Protein AF-A0A945ZIB2-F1 (afdb_monomer_lite)

Radius of gyration: 25.87 Å; chains: 1; bounding box: 66×61×55 Å

Secondary structure (DSSP, 8-state):
----------TT--SSS--TT-GGGGGG---GGGS-EEEESS-EEETTT--SB-B-TTSPBPB-HHHHHHHHHHHHSHHHHHHHHHHHHHHHT--GGGGGGHHHHHHHHHHHHHHTT-----HHHHHHHTTTGGG--TT-HHHHHHHHHHHHHHTT-SBPBPSSEEEHHHHHHHHHHH-GGG--S-EEEE-TTS-HHHHHHHHHHHTT-------TTTT-GGG---TTSHHHHHHHHHHHHHHHHHHHHHH--

Foldseek 3Di:
DDAAAADFPDPDDPDDGPPPDDPVCPVPDDDLQVDAAEDAFFQWADLVPLHQADADPVRHFAFPVVLLVLQLVQLLDPVSVVVLVVLLVVQVPQDPVRPVCNVVSLVVVQVSCVVSVNDDPDPQLVVLSSPPSVPADSPDSVSSSVVSCVSCVSSVNRGHGDDDTDTSNVSVVVVCVVVVVPDHPHYHHDHPVDDPVRSVVVVCVVVVVPDDPPDSQPPPPSNPDPCPDPSNVVSVVVVVVVVVVVCCVPPVD

Structure (mmCIF, N/CA/C/O backbone):
data_AF-A0A945ZIB2-F1
#
_entry.id   AF-A0A945ZIB2-F1
#
loop_
_atom_site.group_PDB
_atom_site.id
_atom_site.type_symbol
_atom_site.label_atom_id
_atom_site.label_alt_id
_atom_site.label_comp_id
_atom_site.label_asym_id
_atom_site.label_entity_id
_atom_site.label_seq_id
_atom_site.pdbx_PDB_ins_code
_atom_site.Cartn_x
_atom_site.Cartn_y
_atom_site.Cartn_z
_atom_site.occupancy
_atom_site.B_iso_or_equiv
_atom_site.auth_seq_id
_atom_site.auth_comp_id
_atom_site.auth_asym_id
_atom_site.auth_atom_id
_atom_site.pdbx_PDB_model_num
ATOM 1 N N . ASN A 1 1 ? -43.030 14.961 20.933 1.00 33.69 1 ASN A N 1
ATOM 2 C CA . ASN A 1 1 ? -42.645 15.406 19.578 1.00 33.69 1 ASN A CA 1
ATOM 3 C C . ASN A 1 1 ? -41.853 14.316 18.883 1.00 33.69 1 ASN A C 1
ATOM 5 O O . ASN A 1 1 ? -40.679 14.146 19.174 1.00 33.69 1 ASN A O 1
ATOM 9 N N . LYS A 1 2 ? -42.532 13.509 18.059 1.00 34.78 2 LYS A N 1
ATOM 10 C CA . LYS A 1 2 ? -41.932 12.446 17.240 1.00 34.78 2 LYS A CA 1
ATOM 11 C C . LYS A 1 2 ? -41.588 13.048 15.876 1.00 34.78 2 LYS A C 1
ATOM 13 O O . LYS A 1 2 ? -42.471 13.598 15.227 1.00 34.78 2 LYS A O 1
ATOM 18 N N . TYR A 1 3 ? -40.326 12.967 15.477 1.00 38.69 3 TYR A N 1
ATOM 19 C CA . TYR A 1 3 ? -39.857 13.464 14.186 1.00 38.69 3 TYR A CA 1
ATOM 20 C C . TYR A 1 3 ? -40.345 12.553 13.051 1.00 38.69 3 TYR A C 1
ATOM 22 O O . TYR A 1 3 ? -40.167 11.336 13.122 1.00 38.69 3 TYR A O 1
ATOM 30 N N . LYS A 1 4 ? -40.958 13.146 12.021 1.00 34.53 4 LYS A N 1
ATOM 31 C CA . LYS A 1 4 ? -41.377 12.480 10.784 1.00 34.53 4 LYS A CA 1
ATOM 32 C C . LYS A 1 4 ? -40.310 12.732 9.716 1.00 34.53 4 LYS A C 1
ATOM 34 O O . LYS A 1 4 ? -40.154 13.864 9.276 1.00 34.53 4 LYS A O 1
ATOM 39 N N . TYR A 1 5 ? -39.566 11.704 9.319 1.00 41.53 5 TYR A N 1
ATOM 40 C CA . TYR A 1 5 ? -38.613 11.777 8.207 1.00 41.53 5 TYR A CA 1
ATOM 41 C C . TYR A 1 5 ? -38.788 10.559 7.300 1.00 41.53 5 TYR A C 1
ATOM 43 O O . TYR A 1 5 ? -38.991 9.447 7.786 1.00 41.53 5 TYR A O 1
ATOM 51 N N . SER A 1 6 ? -38.689 10.779 5.987 1.00 35.88 6 SER A N 1
ATOM 52 C CA . SER A 1 6 ? -38.638 9.725 4.975 1.00 35.88 6 SER A CA 1
ATOM 53 C C . SER A 1 6 ? -37.185 9.439 4.592 1.00 35.88 6 SER A C 1
ATOM 55 O O . SER A 1 6 ? -36.565 10.198 3.843 1.00 35.88 6 SER A O 1
ATOM 57 N N . GLY A 1 7 ? -36.648 8.322 5.058 1.00 41.53 7 GLY A N 1
ATOM 58 C CA . GLY A 1 7 ? -35.503 7.687 4.426 1.00 41.53 7 GLY A CA 1
ATOM 59 C C . GLY A 1 7 ? -35.533 6.203 4.729 1.00 41.53 7 GLY A C 1
ATOM 60 O O . GLY A 1 7 ? -35.695 5.777 5.869 1.00 41.53 7 GLY A O 1
ATOM 61 N N . GLN A 1 8 ? -35.487 5.409 3.668 1.00 42.31 8 GLN A N 1
ATOM 62 C CA . GLN A 1 8 ? -35.410 3.963 3.764 1.00 42.31 8 GLN A CA 1
ATOM 63 C C . GLN A 1 8 ? -33.948 3.555 3.623 1.00 42.31 8 GLN A C 1
ATOM 65 O O . GLN A 1 8 ? -33.272 3.986 2.688 1.00 42.31 8 GLN A O 1
ATOM 70 N N . LEU A 1 9 ? -33.493 2.670 4.512 1.00 41.72 9 LEU A N 1
ATOM 71 C CA . LEU A 1 9 ? -32.312 1.844 4.280 1.00 41.72 9 LEU A CA 1
ATOM 72 C C . LEU A 1 9 ? -32.650 0.884 3.132 1.00 41.72 9 LEU A C 1
ATOM 74 O O . LEU A 1 9 ? -33.169 -0.207 3.352 1.00 41.72 9 LEU A O 1
ATOM 78 N N . ASN A 1 10 ? -32.448 1.323 1.893 1.00 39.16 10 ASN A N 1
ATOM 79 C CA . ASN A 1 10 ? -32.687 0.485 0.725 1.00 39.16 10 ASN A CA 1
ATOM 80 C C . ASN A 1 10 ? -31.443 -0.357 0.427 1.00 39.16 10 ASN A C 1
ATOM 82 O O . ASN A 1 10 ? -30.327 0.155 0.370 1.00 39.16 10 ASN A O 1
ATOM 86 N N . SER A 1 11 ? -31.644 -1.647 0.162 1.00 40.62 11 SER A N 1
ATOM 87 C CA . SER A 1 11 ? -30.589 -2.649 -0.056 1.00 40.62 11 SER A CA 1
ATOM 88 C C . SER A 1 11 ? -29.797 -2.494 -1.366 1.00 40.62 11 SER A C 1
ATOM 90 O O . SER A 1 11 ? -29.048 -3.394 -1.733 1.00 40.62 11 SER A O 1
ATOM 92 N N . SER A 1 12 ? -29.976 -1.399 -2.104 1.00 39.09 12 SER A N 1
ATOM 93 C CA . SER A 1 12 ? -29.351 -1.183 -3.417 1.00 39.09 12 SER A CA 1
ATOM 94 C C . SER A 1 12 ? -29.034 0.285 -3.725 1.00 39.09 12 SER A C 1
ATOM 96 O O . SER A 1 12 ? -28.842 0.644 -4.885 1.00 39.09 12 SER A O 1
ATOM 98 N N . GLY A 1 13 ? -28.989 1.157 -2.714 1.00 35.06 13 GLY A N 1
ATOM 99 C CA . GLY A 1 13 ? -28.568 2.546 -2.901 1.00 35.06 13 GLY A CA 1
ATOM 100 C C . GLY A 1 13 ? -27.046 2.646 -2.946 1.00 35.06 13 GLY A C 1
ATOM 101 O O . GLY A 1 13 ? -26.387 2.353 -1.953 1.00 35.06 13 GLY A O 1
ATOM 102 N N . GLY A 1 14 ? -26.481 3.061 -4.080 1.00 36.06 14 GLY A N 1
ATOM 103 C CA . GLY A 1 14 ? -25.055 3.361 -4.179 1.00 36.06 14 GLY A CA 1
ATOM 104 C C . GLY A 1 14 ? -24.645 4.408 -3.143 1.00 36.06 14 GLY A C 1
ATOM 105 O O . GLY A 1 14 ? -25.147 5.526 -3.192 1.00 36.06 14 GLY A O 1
ATOM 106 N N . GLY A 1 15 ? -23.766 4.003 -2.221 1.00 38.94 15 GLY A N 1
ATOM 107 C CA . GLY A 1 15 ? -22.792 4.786 -1.442 1.00 38.94 15 GLY A CA 1
ATOM 108 C C . GLY A 1 15 ? -23.245 5.951 -0.553 1.00 38.94 15 GLY A C 1
ATOM 109 O O . GLY A 1 15 ? -22.611 6.189 0.463 1.00 38.94 15 GLY A O 1
ATOM 110 N N . TYR A 1 16 ? -24.306 6.679 -0.893 1.00 42.12 16 TYR A N 1
ATOM 111 C CA . TYR A 1 16 ? -24.501 8.060 -0.438 1.00 42.12 16 TYR A CA 1
ATOM 112 C C . TYR A 1 16 ? -25.651 8.266 0.561 1.00 42.12 16 TYR A C 1
ATOM 114 O O . TYR A 1 16 ? -25.936 9.405 0.915 1.00 42.12 16 TYR A O 1
ATOM 122 N N . TRP A 1 17 ? -26.343 7.208 1.008 1.00 40.88 17 TRP A N 1
ATOM 123 C CA . TRP A 1 17 ? -27.604 7.361 1.764 1.00 40.88 17 TRP A CA 1
ATOM 124 C C . TRP A 1 17 ? -27.773 6.443 2.989 1.00 40.88 17 TRP A C 1
ATOM 126 O O . TRP A 1 17 ? -28.882 6.341 3.510 1.00 40.88 17 TRP A O 1
ATOM 136 N N . ASN A 1 18 ? -26.713 5.787 3.477 1.00 44.41 18 ASN A N 1
ATOM 137 C CA . ASN A 1 18 ? -26.810 4.870 4.628 1.00 44.41 18 ASN A CA 1
ATOM 138 C C . ASN A 1 18 ? -26.625 5.532 6.010 1.00 44.41 18 ASN A C 1
ATOM 140 O O . ASN A 1 18 ? -26.751 4.845 7.021 1.00 44.41 18 ASN A O 1
ATOM 144 N N . ASP A 1 19 ? -26.423 6.849 6.090 1.00 46.59 19 ASP A N 1
ATOM 145 C CA . ASP A 1 19 ? -26.124 7.548 7.356 1.00 46.59 19 ASP A CA 1
ATOM 146 C C . ASP A 1 19 ? -27.367 7.955 8.167 1.00 46.59 19 ASP A C 1
ATOM 148 O O . ASP A 1 19 ? -27.320 8.826 9.038 1.00 46.59 19 ASP A O 1
ATOM 152 N N . GLN A 1 20 ? -28.518 7.337 7.914 1.00 46.66 20 GLN A N 1
ATOM 153 C CA . GLN A 1 20 ? -29.763 7.696 8.586 1.00 46.66 20 GLN A CA 1
ATOM 154 C C . GLN A 1 20 ? -29.968 6.944 9.904 1.00 46.66 20 GLN A C 1
ATOM 156 O O . GLN A 1 20 ? -30.888 6.136 9.987 1.00 46.66 20 GLN A O 1
ATOM 161 N N . TRP A 1 21 ? -29.167 7.220 10.947 1.00 44.78 21 TRP A N 1
ATOM 162 C CA . TRP A 1 21 ? -29.664 7.126 12.340 1.00 44.78 21 TRP A CA 1
ATOM 163 C C . TRP A 1 21 ? -28.785 7.704 13.471 1.00 44.78 21 TRP A C 1
ATOM 165 O O . TRP A 1 21 ? -28.973 7.310 14.621 1.00 44.78 21 TRP A O 1
ATOM 175 N N . VAL A 1 22 ? -27.847 8.629 13.223 1.00 45.22 22 VAL A N 1
ATOM 176 C CA . VAL A 1 22 ? -26.988 9.157 14.321 1.00 45.22 22 VAL A CA 1
ATOM 177 C C . VAL A 1 22 ? -27.034 10.685 14.492 1.00 45.22 22 VAL A C 1
ATOM 179 O O . VAL A 1 22 ? -26.365 11.246 15.349 1.00 45.22 22 VAL A O 1
ATOM 182 N N . TRP A 1 23 ? -27.906 11.392 13.777 1.00 47.12 23 TRP A N 1
ATOM 183 C CA . TRP A 1 23 ? -27.770 12.851 13.643 1.00 47.12 23 TRP A CA 1
ATOM 184 C C . TRP A 1 23 ? -28.284 13.692 14.825 1.00 47.12 23 TRP A C 1
ATOM 186 O O . TRP A 1 23 ? -27.940 14.859 14.947 1.00 47.12 23 TRP A O 1
ATOM 196 N N . GLN A 1 24 ? -29.072 13.141 15.758 1.00 46.34 24 GLN A N 1
ATOM 197 C CA . GLN A 1 24 ? -29.561 13.935 16.906 1.00 46.34 24 GLN A CA 1
ATOM 198 C C . GLN A 1 24 ? -28.587 13.996 18.097 1.00 46.34 24 GLN A C 1
ATOM 200 O O . GLN A 1 24 ? -28.894 14.651 19.091 1.00 46.34 24 GLN A O 1
ATOM 205 N N . LYS A 1 25 ? -27.420 13.335 18.016 1.00 46.59 25 LYS A N 1
ATOM 206 C CA . LYS A 1 25 ? -26.373 13.350 19.059 1.00 46.59 25 LYS A CA 1
ATOM 207 C C . LYS A 1 25 ? -25.029 13.943 18.607 1.00 46.59 25 LYS A C 1
ATOM 209 O O . LYS A 1 25 ? -24.080 13.919 19.383 1.00 46.59 25 LYS A O 1
ATOM 214 N N . GLU A 1 26 ? -24.932 14.510 17.405 1.00 45.16 26 GLU A N 1
ATOM 215 C CA . GLU A 1 26 ? -23.654 14.961 16.820 1.00 45.16 26 GLU A CA 1
ATOM 216 C C . GLU A 1 26 ? -22.930 16.056 17.614 1.00 45.16 26 GLU A C 1
ATOM 218 O O . GLU A 1 26 ? -21.706 16.105 17.585 1.00 45.16 26 GLU A O 1
ATOM 223 N N . MET A 1 27 ? -23.632 16.847 18.432 1.00 45.22 27 MET A N 1
ATOM 224 C CA . MET A 1 27 ? -22.971 17.814 19.323 1.00 45.22 27 MET A CA 1
ATOM 225 C C . MET A 1 27 ? -22.207 17.171 20.500 1.00 45.22 27 MET A C 1
ATOM 227 O O . MET A 1 27 ? -21.513 17.876 21.225 1.00 45.22 27 MET A O 1
ATOM 231 N N . GLN A 1 28 ? -22.326 15.855 20.721 1.00 49.50 28 GLN A N 1
ATOM 232 C CA . GLN A 1 28 ? -21.624 15.129 21.795 1.00 49.50 28 GLN A CA 1
ATOM 233 C C . GLN A 1 28 ? -20.624 14.078 21.285 1.00 49.50 28 GLN A C 1
ATOM 235 O O . GLN A 1 28 ? -19.945 13.451 22.096 1.00 49.50 28 GLN A O 1
ATOM 240 N N . GLY A 1 29 ? -20.518 13.878 19.966 1.00 49.53 29 GLY A N 1
ATOM 241 C CA . GLY A 1 29 ? -19.781 12.752 19.389 1.00 49.53 29 GLY A CA 1
ATOM 242 C C . GLY A 1 29 ? -20.468 11.396 19.624 1.00 49.53 29 GLY A C 1
ATOM 243 O O . GLY A 1 29 ? -21.394 11.254 20.427 1.00 49.53 29 GLY A O 1
ATOM 244 N N . MET A 1 30 ? -20.036 10.369 18.888 1.00 48.56 30 MET A N 1
ATOM 245 C CA . MET A 1 30 ? -20.390 8.986 19.211 1.00 48.56 30 MET A CA 1
ATOM 246 C C . MET A 1 30 ? -19.499 8.540 20.372 1.00 48.56 30 MET A C 1
ATOM 248 O O . MET A 1 30 ? -18.281 8.682 20.292 1.00 48.56 30 MET A O 1
ATOM 252 N N . ASP A 1 31 ? -20.094 8.007 21.442 1.00 55.34 31 ASP A N 1
ATOM 253 C CA . ASP A 1 31 ? -19.323 7.368 22.511 1.00 55.34 31 ASP A CA 1
ATOM 254 C C . ASP A 1 31 ? -18.405 6.313 21.872 1.00 55.34 31 ASP A C 1
ATOM 256 O O . ASP A 1 31 ? -18.888 5.451 21.134 1.00 55.34 31 ASP A O 1
ATOM 260 N N . LEU A 1 32 ? -17.095 6.371 22.131 1.00 51.12 32 LEU A N 1
ATOM 261 C CA . LEU A 1 32 ? -16.135 5.370 21.642 1.00 51.12 32 LEU A CA 1
ATOM 262 C C . LEU A 1 32 ? -16.559 3.948 22.046 1.00 51.12 32 LEU A C 1
ATOM 264 O O . LEU A 1 32 ? -16.259 2.977 21.353 1.00 51.12 32 LEU A O 1
ATOM 268 N N . ASN A 1 33 ? -17.335 3.829 23.123 1.00 58.25 33 ASN A N 1
ATOM 269 C CA . ASN A 1 33 ? -17.897 2.577 23.611 1.00 58.25 33 ASN A CA 1
ATOM 270 C C . ASN A 1 33 ? -19.140 2.096 22.852 1.00 58.25 33 ASN A C 1
ATOM 272 O O . ASN A 1 33 ? -19.576 0.960 23.054 1.00 58.25 33 ASN A O 1
ATOM 276 N N . ALA A 1 34 ? -19.718 2.930 21.987 1.00 64.50 34 ALA A N 1
ATOM 277 C CA . ALA A 1 34 ? -20.793 2.540 21.081 1.00 64.50 34 ALA A CA 1
ATOM 278 C C . ALA A 1 34 ? -20.266 1.809 19.832 1.00 64.50 34 ALA A C 1
ATOM 280 O O . ALA A 1 34 ? -21.040 1.134 19.151 1.00 64.50 34 ALA A O 1
ATOM 281 N N . GLY A 1 35 ? -18.963 1.917 19.547 1.00 73.94 35 GLY A N 1
ATOM 282 C CA . GLY A 1 35 ? -18.297 1.275 18.418 1.00 73.94 35 GLY A CA 1
ATOM 283 C C . GLY A 1 35 ? -17.622 -0.055 18.762 1.00 73.94 35 GLY A C 1
ATOM 284 O O . GLY A 1 35 ? -17.395 -0.404 19.921 1.00 73.94 35 GLY A O 1
ATOM 285 N N . ILE A 1 36 ? -17.282 -0.810 17.720 1.00 82.88 36 ILE A N 1
ATOM 286 C CA . ILE A 1 36 ? -16.314 -1.909 17.790 1.00 82.88 36 ILE A CA 1
ATOM 287 C C . ILE A 1 36 ? -15.129 -1.477 16.941 1.00 82.88 36 ILE A C 1
ATOM 289 O O . ILE A 1 36 ? -15.302 -1.167 15.763 1.00 82.88 36 ILE A O 1
ATOM 293 N N . VAL A 1 37 ? -13.943 -1.447 17.539 1.00 87.81 37 VAL A N 1
ATOM 294 C CA . VAL A 1 37 ? -12.723 -1.014 16.856 1.00 87.81 37 VAL A CA 1
ATOM 295 C C . VAL A 1 37 ? -11.988 -2.238 16.325 1.00 87.81 37 VAL A C 1
ATOM 297 O O . VAL A 1 37 ? -11.710 -3.173 17.075 1.00 87.81 37 VAL A O 1
ATOM 300 N N . PHE A 1 38 ? -11.678 -2.234 15.031 1.00 91.12 38 PHE A N 1
ATOM 301 C CA . PHE A 1 38 ? -10.904 -3.284 14.375 1.00 91.12 38 PHE A CA 1
ATOM 302 C C . PHE A 1 38 ? -9.479 -2.790 14.154 1.00 91.12 38 PHE A C 1
ATOM 304 O O . PHE A 1 38 ? -9.274 -1.811 13.439 1.00 91.12 38 PHE A O 1
ATOM 311 N N . LEU A 1 39 ? -8.503 -3.471 14.751 1.00 91.50 39 LEU A N 1
ATOM 312 C CA . LEU A 1 39 ? -7.088 -3.119 14.645 1.00 91.50 39 LEU A CA 1
ATOM 313 C C . LEU A 1 39 ? -6.308 -4.286 14.030 1.00 91.50 39 LEU A C 1
ATOM 315 O O . LEU A 1 39 ? -6.527 -5.431 14.430 1.00 91.50 39 LEU A O 1
ATOM 319 N N . PRO A 1 40 ? -5.408 -4.040 13.067 1.00 92.81 40 PRO A N 1
ATOM 320 C CA . PRO A 1 40 ? -4.561 -5.100 12.546 1.00 92.81 40 PRO A CA 1
ATOM 321 C C . PRO A 1 40 ? -3.619 -5.577 13.655 1.00 92.81 40 PRO A C 1
ATOM 323 O O . PRO A 1 40 ? -2.953 -4.776 14.296 1.00 92.81 40 PRO A O 1
ATOM 326 N N . GLU A 1 41 ? -3.549 -6.877 13.903 1.00 93.50 41 GLU A N 1
ATOM 327 C CA . GLU A 1 41 ? -2.785 -7.434 15.019 1.00 93.50 41 GLU A CA 1
ATOM 328 C C . GLU A 1 41 ? -1.277 -7.311 14.782 1.00 93.50 41 GLU A C 1
ATOM 330 O O . GLU A 1 41 ? -0.539 -6.742 15.587 1.00 93.50 41 GLU A O 1
ATOM 335 N N . ASN A 1 42 ? -0.840 -7.814 13.627 1.00 92.69 42 ASN A N 1
ATOM 336 C CA . ASN A 1 42 ? 0.567 -8.043 13.307 1.00 92.69 42 ASN A CA 1
ATOM 337 C C . ASN A 1 42 ? 1.161 -6.986 12.365 1.00 92.69 42 ASN A C 1
ATOM 339 O O . ASN A 1 42 ? 2.277 -7.163 11.870 1.00 92.69 42 ASN A O 1
ATOM 343 N N . ALA A 1 43 ? 0.440 -5.888 12.107 1.00 90.69 43 ALA A N 1
ATOM 344 C CA . ALA A 1 43 ? 0.974 -4.780 11.320 1.00 90.69 43 ALA A CA 1
ATOM 345 C C . ALA A 1 43 ? 2.209 -4.203 12.017 1.00 90.69 43 ALA A C 1
ATOM 347 O O . ALA A 1 43 ? 2.182 -3.960 13.220 1.00 90.69 43 ALA A O 1
ATOM 348 N N . ARG A 1 44 ? 3.292 -3.999 11.265 1.00 91.44 44 ARG A N 1
ATOM 349 C CA . ARG A 1 44 ? 4.551 -3.472 11.798 1.00 91.44 44 ARG A CA 1
ATOM 350 C C . ARG A 1 44 ? 4.499 -1.952 11.844 1.00 91.44 44 ARG A C 1
ATOM 352 O O . ARG A 1 44 ? 4.293 -1.313 10.812 1.00 91.44 44 ARG A O 1
ATOM 359 N N . VAL A 1 45 ? 4.662 -1.393 13.039 1.00 92.31 45 VAL A N 1
ATOM 360 C CA . VAL A 1 45 ? 4.554 0.047 13.297 1.00 92.31 45 VAL A CA 1
ATOM 361 C C . VAL A 1 45 ? 5.682 0.534 14.199 1.00 92.31 45 VAL A C 1
ATOM 363 O O . VAL A 1 45 ? 6.264 -0.236 14.960 1.00 92.31 45 VAL A O 1
ATOM 366 N N . SER A 1 46 ? 5.989 1.825 14.112 1.00 93.62 46 SER A N 1
ATOM 367 C CA . SER A 1 46 ? 6.894 2.513 15.031 1.00 93.62 46 SER A CA 1
ATOM 368 C C . SER A 1 46 ? 6.349 2.449 16.455 1.00 93.62 46 SER A C 1
ATOM 370 O O . SER A 1 46 ? 5.183 2.769 16.685 1.00 93.62 46 SER A O 1
ATOM 372 N N . GLN A 1 47 ? 7.205 2.098 17.416 1.00 91.81 47 GLN A N 1
ATOM 373 C CA . GLN A 1 47 ? 6.842 2.119 18.834 1.00 91.81 47 GLN A CA 1
ATOM 374 C C . GLN A 1 47 ? 6.538 3.540 19.338 1.00 91.81 47 GLN A C 1
ATOM 376 O O . GLN A 1 47 ? 5.761 3.711 20.272 1.00 91.81 47 GLN A O 1
ATOM 381 N N . GLU A 1 48 ? 7.138 4.561 18.725 1.00 90.00 48 GLU A N 1
ATOM 382 C CA . GLU A 1 48 ? 6.974 5.954 19.143 1.00 90.00 48 GLU A CA 1
ATOM 383 C C . GLU A 1 48 ? 5.680 6.567 18.601 1.00 90.00 48 GLU A C 1
ATOM 385 O O . GLU A 1 48 ? 4.972 7.267 19.321 1.00 90.00 48 GLU A O 1
ATOM 390 N N . SER A 1 49 ? 5.356 6.303 17.332 1.00 89.19 49 SER A N 1
ATOM 391 C CA . SER A 1 49 ? 4.271 7.007 16.637 1.00 89.19 49 SER A CA 1
ATOM 392 C C . SER A 1 49 ? 3.071 6.139 16.268 1.00 89.19 49 SER A C 1
ATOM 394 O O . SER A 1 49 ? 2.043 6.683 15.870 1.00 89.19 49 SER A O 1
ATOM 396 N N . GLY A 1 50 ? 3.186 4.810 16.330 1.00 89.75 50 GLY A N 1
ATOM 397 C CA . GLY A 1 50 ? 2.156 3.891 15.834 1.00 89.75 50 GLY A CA 1
ATOM 398 C C . GLY A 1 50 ? 2.007 3.893 14.310 1.00 89.75 50 GLY A C 1
ATOM 399 O O . GLY A 1 50 ? 1.121 3.231 13.773 1.00 89.75 50 GLY A O 1
ATOM 400 N N . SER A 1 51 ? 2.869 4.621 13.594 1.00 90.56 51 SER A N 1
ATOM 401 C CA . SER A 1 51 ? 2.867 4.703 12.135 1.00 90.56 51 SER A CA 1
ATOM 402 C C . SER A 1 51 ? 3.724 3.602 11.518 1.00 90.56 51 SER A C 1
ATOM 404 O O . SER A 1 51 ? 4.814 3.297 12.003 1.00 90.56 51 SER A O 1
ATOM 406 N N . ARG A 1 52 ? 3.268 3.047 10.391 1.00 89.50 52 ARG A N 1
ATOM 407 C CA . ARG A 1 52 ? 4.087 2.192 9.512 1.00 89.50 52 ARG A CA 1
ATOM 408 C C . ARG A 1 52 ? 5.190 2.986 8.803 1.00 89.50 52 ARG A C 1
ATOM 410 O O . ARG A 1 52 ? 6.239 2.437 8.468 1.00 89.50 52 ARG A O 1
ATOM 417 N N . TYR A 1 53 ? 4.933 4.267 8.553 1.00 92.81 53 TYR A N 1
ATOM 418 C CA . TYR A 1 53 ? 5.806 5.142 7.782 1.00 92.81 53 TYR A CA 1
ATOM 419 C C . TYR A 1 53 ? 6.657 6.025 8.680 1.00 92.81 53 TYR A C 1
ATOM 421 O O . TYR A 1 53 ? 6.208 6.443 9.753 1.00 92.81 53 TYR A O 1
ATOM 429 N N . PHE A 1 54 ? 7.857 6.341 8.205 1.00 92.12 54 PHE A N 1
ATOM 430 C CA . PHE A 1 54 ? 8.695 7.371 8.791 1.00 92.12 54 PHE A CA 1
ATOM 431 C C . PHE A 1 54 ? 8.016 8.733 8.617 1.00 92.12 54 PHE A C 1
ATOM 433 O O . PHE A 1 54 ? 7.532 9.065 7.530 1.00 92.12 54 PHE A O 1
ATOM 440 N N . LEU A 1 55 ? 7.936 9.497 9.707 1.00 92.44 55 LEU A N 1
ATOM 441 C CA . LEU A 1 55 ? 7.239 10.778 9.754 1.00 92.44 55 LEU A CA 1
ATOM 442 C C . LEU A 1 55 ? 8.235 11.912 10.012 1.00 92.44 55 LEU A C 1
ATOM 444 O O . LEU A 1 55 ? 9.156 11.757 10.810 1.00 92.44 55 LEU A O 1
ATOM 448 N N . THR A 1 56 ? 8.018 13.061 9.374 1.00 92.00 56 THR A N 1
ATOM 449 C CA . THR A 1 56 ? 8.705 14.314 9.717 1.00 92.00 56 THR A CA 1
ATOM 450 C C . THR A 1 56 ? 8.245 14.847 11.079 1.00 92.00 56 THR A C 1
ATOM 452 O O . THR A 1 56 ? 7.251 14.375 11.635 1.00 92.00 56 THR A O 1
ATOM 455 N N . GLU A 1 57 ? 8.912 15.886 11.592 1.00 91.12 57 GLU A N 1
ATOM 456 C CA . GLU A 1 57 ? 8.494 16.591 12.820 1.00 91.12 57 GLU A CA 1
ATOM 457 C C . GLU A 1 57 ? 7.035 17.091 12.746 1.00 91.12 57 GLU A C 1
ATOM 459 O O . GLU A 1 57 ? 6.294 17.005 13.725 1.00 91.12 57 GLU A O 1
ATOM 464 N N . ASP A 1 58 ? 6.571 17.485 11.554 1.00 92.75 58 ASP A N 1
ATOM 465 C CA . ASP A 1 58 ? 5.181 17.889 11.279 1.00 92.75 58 ASP A CA 1
ATOM 466 C C . ASP A 1 58 ? 4.200 16.705 11.136 1.00 92.75 58 ASP A C 1
ATOM 468 O O . ASP A 1 58 ? 3.064 16.879 10.686 1.00 92.75 58 ASP A O 1
ATOM 472 N N . LYS A 1 59 ? 4.627 15.482 11.475 1.00 88.81 59 LYS A N 1
ATOM 473 C CA . LYS A 1 59 ? 3.853 14.232 11.382 1.00 88.81 59 LYS A CA 1
ATOM 474 C C . LYS A 1 59 ? 3.394 13.871 9.965 1.00 88.81 59 LYS A C 1
ATOM 476 O O . LYS A 1 59 ? 2.374 13.202 9.792 1.00 88.81 59 LYS A O 1
ATOM 481 N N . LYS A 1 60 ? 4.139 14.285 8.937 1.00 93.06 60 LYS A N 1
ATOM 482 C CA . LYS A 1 60 ? 3.861 13.919 7.538 1.00 93.06 60 LYS A CA 1
ATOM 483 C C . LYS A 1 60 ? 4.743 12.749 7.107 1.00 93.06 60 LYS A C 1
ATOM 485 O O . LYS A 1 60 ? 5.924 12.754 7.447 1.00 93.06 60 LYS A O 1
ATOM 490 N N . PRO A 1 61 ? 4.215 11.763 6.361 1.00 93.06 61 PRO A N 1
ATOM 491 C CA . PRO A 1 61 ? 5.029 10.662 5.868 1.00 93.06 61 PRO A CA 1
ATOM 492 C C . PRO A 1 61 ? 6.067 11.156 4.857 1.00 93.06 61 PRO A C 1
ATOM 494 O O . PRO A 1 61 ? 5.774 12.017 4.023 1.00 93.06 61 PRO A O 1
ATOM 497 N N . VAL A 1 62 ? 7.279 10.609 4.939 1.00 93.62 62 VAL A N 1
ATOM 498 C CA . VAL A 1 62 ? 8.383 10.970 4.043 1.00 93.62 62 VAL A CA 1
ATOM 499 C C . VAL A 1 62 ? 8.299 10.159 2.756 1.00 93.62 62 VAL A C 1
ATOM 501 O O . VAL A 1 62 ? 8.162 8.937 2.785 1.00 93.62 62 VAL A O 1
ATOM 504 N N . PHE A 1 63 ? 8.347 10.853 1.618 1.00 93.00 63 PHE A N 1
ATOM 505 C CA . PHE A 1 63 ? 8.379 10.231 0.297 1.00 93.00 63 PHE A CA 1
ATOM 506 C C . PHE A 1 63 ? 9.670 9.431 0.113 1.00 93.00 63 PHE A C 1
ATOM 508 O O . PHE A 1 63 ? 10.751 9.943 0.393 1.00 93.00 63 PHE A O 1
ATOM 515 N N . ASN A 1 64 ? 9.559 8.203 -0.398 1.00 91.25 64 ASN A N 1
ATOM 516 C CA . ASN A 1 64 ? 10.706 7.327 -0.618 1.00 91.25 64 ASN A CA 1
ATOM 517 C C . ASN A 1 64 ? 11.482 7.731 -1.884 1.00 91.25 64 ASN A C 1
ATOM 519 O O . ASN A 1 64 ? 11.403 7.083 -2.931 1.00 91.25 64 ASN A O 1
ATOM 523 N N . GLN A 1 65 ? 12.217 8.839 -1.783 1.00 93.12 65 GLN A N 1
ATOM 524 C CA . GLN A 1 65 ? 12.962 9.428 -2.894 1.00 93.12 65 GLN A CA 1
ATOM 525 C C . GLN A 1 65 ? 14.037 8.472 -3.422 1.00 93.12 65 GLN A C 1
ATOM 527 O O . GLN A 1 65 ? 14.198 8.348 -4.633 1.00 93.12 65 GLN A O 1
ATOM 532 N N . VAL A 1 66 ? 14.715 7.747 -2.524 1.00 90.44 66 VAL A N 1
ATOM 533 C CA . VAL A 1 66 ? 15.755 6.774 -2.891 1.00 90.44 66 VAL A CA 1
ATOM 534 C C . VAL A 1 66 ? 15.179 5.696 -3.802 1.00 90.44 66 VAL A C 1
ATOM 536 O O . VAL A 1 66 ? 15.701 5.482 -4.892 1.00 90.44 66 VAL A O 1
ATOM 539 N N . LEU A 1 67 ? 14.065 5.065 -3.410 1.00 88.06 67 LEU A N 1
ATOM 540 C CA . LEU A 1 67 ? 13.430 4.042 -4.241 1.00 88.06 67 LEU A CA 1
ATOM 541 C C . LEU A 1 67 ? 12.933 4.616 -5.571 1.00 88.06 67 LEU A C 1
ATOM 543 O O . LEU A 1 67 ? 13.111 3.970 -6.605 1.00 88.06 67 LEU A O 1
ATOM 547 N N . ARG A 1 68 ? 12.344 5.821 -5.569 1.00 90.56 68 ARG A N 1
ATOM 548 C CA . ARG A 1 68 ? 11.909 6.476 -6.812 1.00 90.56 68 ARG A CA 1
ATOM 549 C C . ARG A 1 68 ? 13.081 6.666 -7.764 1.00 90.56 68 ARG A C 1
ATOM 551 O O . ARG A 1 68 ? 12.958 6.317 -8.932 1.00 90.56 68 ARG A O 1
ATOM 558 N N . ASP A 1 69 ? 14.203 7.192 -7.285 1.00 92.31 69 ASP A N 1
ATOM 559 C CA . ASP A 1 69 ? 15.366 7.483 -8.126 1.00 92.31 69 ASP A CA 1
ATOM 560 C C . ASP A 1 69 ? 16.063 6.205 -8.610 1.00 92.31 69 ASP A C 1
ATOM 562 O O . ASP A 1 69 ? 16.514 6.142 -9.759 1.00 92.31 69 ASP A O 1
ATOM 566 N N . THR A 1 70 ? 16.086 5.156 -7.779 1.00 90.56 70 THR A N 1
ATOM 567 C CA . THR A 1 70 ? 16.530 3.817 -8.182 1.00 90.56 70 THR A CA 1
ATOM 568 C C . THR A 1 70 ? 15.655 3.273 -9.309 1.00 90.56 70 THR A C 1
ATOM 570 O O . THR A 1 70 ? 16.178 2.931 -10.369 1.00 90.56 70 THR A O 1
ATOM 573 N N . LEU A 1 71 ? 14.329 3.240 -9.131 1.00 89.31 71 LEU A N 1
ATOM 574 C CA . LEU A 1 71 ? 13.400 2.756 -10.157 1.00 89.31 71 LEU A CA 1
ATOM 575 C C . LEU A 1 71 ? 13.489 3.596 -11.433 1.00 89.31 71 LEU A C 1
ATOM 577 O O . LEU A 1 71 ? 13.540 3.039 -12.525 1.00 89.31 71 LEU A O 1
ATOM 581 N N . HIS A 1 72 ? 13.584 4.918 -11.309 1.00 91.88 72 HIS A N 1
ATOM 582 C CA . HIS A 1 72 ? 13.733 5.827 -12.441 1.00 91.88 72 HIS A CA 1
ATOM 583 C C . HIS A 1 72 ? 14.983 5.514 -13.265 1.00 91.88 72 HIS A C 1
ATOM 585 O O . HIS A 1 72 ? 14.903 5.299 -14.475 1.00 91.88 72 HIS A O 1
ATOM 591 N N . SER A 1 73 ? 16.130 5.374 -12.599 1.00 92.19 73 SER A N 1
ATOM 592 C CA . SER A 1 73 ? 17.392 5.018 -13.253 1.00 92.19 73 SER A CA 1
ATOM 593 C C . SER A 1 73 ? 17.322 3.653 -13.948 1.00 92.19 73 SER A C 1
ATOM 595 O O . SER A 1 73 ? 17.865 3.480 -15.041 1.00 92.19 73 SER A O 1
ATOM 597 N N . LEU A 1 74 ? 16.627 2.686 -13.341 1.00 91.31 74 LEU A N 1
ATOM 598 C CA . LEU A 1 74 ? 16.425 1.358 -13.916 1.00 91.31 74 LEU A CA 1
ATOM 599 C C . LEU A 1 74 ? 15.505 1.390 -15.143 1.00 91.31 74 LEU A C 1
ATOM 601 O O . LEU A 1 74 ? 15.853 0.816 -16.171 1.00 91.31 74 LEU A O 1
ATOM 605 N N . PHE A 1 75 ? 14.365 2.079 -15.091 1.00 89.75 75 PHE A N 1
ATOM 606 C CA . PHE A 1 75 ? 13.415 2.112 -16.211 1.00 89.75 75 PHE A CA 1
ATOM 607 C C . PHE A 1 75 ? 13.878 2.978 -17.393 1.00 89.75 75 PHE A C 1
ATOM 609 O O . PHE A 1 75 ? 13.479 2.714 -18.533 1.00 89.75 75 PHE A O 1
ATOM 616 N N . LEU A 1 76 ? 14.779 3.941 -17.164 1.00 90.81 76 LEU A N 1
ATOM 617 C CA . LEU A 1 76 ? 15.501 4.629 -18.240 1.00 90.81 76 LEU A CA 1
ATOM 618 C C . LEU A 1 76 ? 16.496 3.707 -18.961 1.00 90.81 76 LEU A C 1
ATOM 620 O O . LEU A 1 76 ? 16.732 3.869 -20.161 1.00 90.81 76 LEU A O 1
ATOM 624 N N . ASN A 1 77 ? 17.048 2.705 -18.271 1.00 92.19 77 ASN A N 1
ATOM 625 C CA . ASN A 1 77 ? 17.929 1.717 -18.880 1.00 92.19 77 ASN A CA 1
ATOM 626 C C . ASN A 1 77 ? 17.133 0.751 -19.773 1.00 92.19 77 ASN A C 1
ATOM 628 O O . ASN A 1 77 ? 16.369 -0.091 -19.303 1.00 92.19 77 ASN A O 1
ATOM 632 N N . GLU A 1 78 ? 17.365 0.829 -21.083 1.00 90.62 78 GLU A N 1
ATOM 633 C CA . GLU A 1 78 ? 16.658 0.014 -22.073 1.00 90.62 78 GLU A CA 1
ATOM 634 C C . GLU A 1 78 ? 16.837 -1.498 -21.866 1.00 90.62 78 GLU A C 1
ATOM 636 O O . GLU A 1 78 ? 15.880 -2.257 -22.013 1.00 90.62 78 GLU A O 1
ATOM 641 N N . ASN A 1 79 ? 18.027 -1.955 -21.465 1.00 92.00 79 ASN A N 1
ATOM 642 C CA . ASN A 1 79 ? 18.270 -3.378 -21.224 1.00 92.00 79 ASN A CA 1
ATOM 643 C C . ASN A 1 79 ? 17.482 -3.889 -20.017 1.00 92.00 79 ASN A C 1
ATOM 645 O O . ASN A 1 79 ? 16.913 -4.981 -20.079 1.00 92.00 79 ASN A O 1
ATOM 649 N N . PHE A 1 80 ? 17.449 -3.114 -18.930 1.00 91.25 80 PHE A N 1
ATOM 650 C CA . PHE A 1 80 ? 16.634 -3.442 -17.763 1.00 91.25 80 PHE A CA 1
ATOM 651 C C . PHE A 1 80 ? 15.156 -3.468 -18.150 1.00 91.25 80 PHE A C 1
ATOM 653 O O . PHE A 1 80 ? 14.489 -4.479 -17.944 1.00 91.25 80 PHE A O 1
ATOM 660 N N . ARG A 1 81 ? 14.672 -2.400 -18.792 1.00 88.94 81 ARG A N 1
ATOM 661 C CA . ARG A 1 81 ? 13.279 -2.259 -19.219 1.00 88.94 81 ARG A CA 1
ATOM 662 C C . ARG A 1 81 ? 12.829 -3.405 -20.125 1.00 88.94 81 ARG A C 1
ATOM 664 O O . ARG A 1 81 ? 11.791 -4.005 -19.872 1.00 88.94 81 ARG A O 1
ATOM 671 N N . ASN A 1 82 ? 13.619 -3.768 -21.133 1.00 89.06 82 ASN A N 1
ATOM 672 C CA . ASN A 1 82 ? 13.277 -4.856 -22.052 1.00 89.06 82 ASN A CA 1
ATOM 673 C C . ASN A 1 82 ? 13.239 -6.219 -21.343 1.00 89.06 82 ASN A C 1
ATOM 675 O O . ASN A 1 82 ? 12.349 -7.027 -21.610 1.00 89.06 82 ASN A O 1
ATOM 679 N N . LYS A 1 83 ? 14.167 -6.480 -20.410 1.00 90.06 83 LYS A N 1
ATOM 680 C CA . LYS A 1 83 ? 14.125 -7.695 -19.576 1.00 90.06 83 LYS A CA 1
ATOM 681 C C . LYS A 1 83 ? 12.907 -7.708 -18.660 1.00 90.06 83 LYS A C 1
ATOM 683 O O . LYS A 1 83 ? 12.240 -8.730 -18.556 1.00 90.06 83 LYS A O 1
ATOM 688 N N . PHE A 1 84 ? 12.604 -6.576 -18.039 1.00 87.06 84 PHE A N 1
ATOM 689 C CA . PHE A 1 84 ? 11.446 -6.406 -17.178 1.00 87.06 84 PHE A CA 1
ATOM 690 C C . PHE A 1 84 ? 10.130 -6.661 -17.944 1.00 87.06 84 PHE A C 1
ATOM 692 O O . PHE A 1 84 ? 9.317 -7.475 -17.511 1.00 87.06 84 PHE A O 1
ATOM 699 N N . ILE A 1 85 ? 9.957 -6.058 -19.128 1.00 85.25 85 ILE A N 1
ATOM 700 C CA . ILE A 1 85 ? 8.796 -6.285 -20.009 1.00 85.25 85 ILE A CA 1
ATOM 701 C C . ILE A 1 85 ? 8.708 -7.758 -20.428 1.00 85.25 85 ILE A C 1
ATOM 703 O O . ILE A 1 85 ? 7.620 -8.323 -20.513 1.00 85.25 85 ILE A O 1
ATOM 707 N N . LYS A 1 86 ? 9.848 -8.420 -20.655 1.00 87.06 86 LYS A N 1
ATOM 708 C CA . LYS A 1 86 ? 9.865 -9.855 -20.941 1.00 87.06 86 LYS A CA 1
ATOM 709 C C . LYS A 1 86 ? 9.346 -10.681 -19.758 1.00 87.06 86 LYS A C 1
ATOM 711 O O . LYS A 1 86 ? 8.483 -11.520 -19.975 1.00 87.06 86 LYS A O 1
ATOM 716 N N . TYR A 1 87 ? 9.814 -10.429 -18.531 1.00 85.25 87 TYR A N 1
ATOM 717 C CA . TYR A 1 87 ? 9.306 -11.120 -17.334 1.00 85.25 87 TYR A CA 1
ATOM 718 C C . TYR A 1 87 ? 7.797 -10.939 -17.161 1.00 85.25 87 TYR A C 1
ATOM 720 O O . TYR A 1 87 ? 7.088 -11.901 -16.877 1.00 85.25 87 TYR A O 1
ATOM 728 N N . TYR A 1 88 ? 7.317 -9.714 -17.378 1.00 81.75 88 TYR A N 1
ATOM 729 C C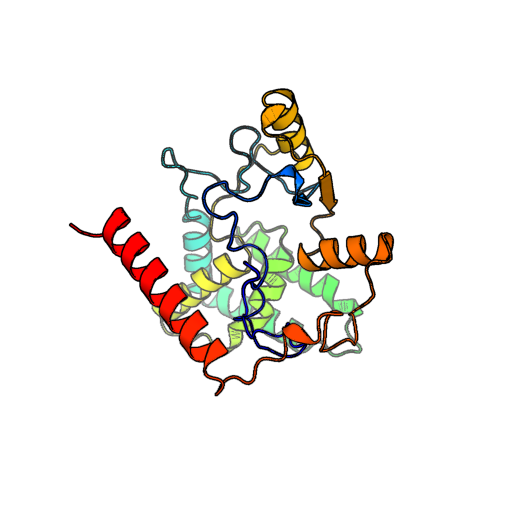A . TYR A 1 88 ? 5.895 -9.392 -17.382 1.00 81.75 88 TYR A CA 1
ATOM 730 C C . TYR A 1 88 ? 5.119 -10.257 -18.387 1.00 81.75 88 TYR A C 1
ATOM 732 O O . TYR A 1 88 ? 4.171 -10.944 -18.008 1.00 81.75 88 TYR A O 1
ATOM 740 N N . ASN A 1 89 ? 5.554 -10.271 -19.650 1.00 82.75 89 ASN A N 1
ATOM 741 C CA . ASN A 1 89 ? 4.891 -11.023 -20.715 1.00 82.75 89 ASN A CA 1
ATOM 742 C C . ASN A 1 89 ? 4.931 -12.533 -20.451 1.00 82.75 89 ASN A C 1
ATOM 744 O O . ASN A 1 89 ? 3.928 -13.218 -20.634 1.00 82.75 89 ASN A O 1
ATOM 748 N N . ASP A 1 90 ? 6.070 -13.061 -20.000 1.00 84.62 90 ASP A N 1
ATOM 749 C CA . ASP A 1 90 ? 6.225 -14.480 -19.674 1.00 84.62 90 ASP A CA 1
ATOM 750 C C . ASP A 1 90 ? 5.268 -14.896 -18.542 1.00 84.62 90 ASP A C 1
ATOM 752 O O . ASP A 1 90 ? 4.730 -16.000 -18.580 1.00 84.62 90 ASP A O 1
ATOM 756 N N . PHE A 1 91 ? 5.010 -14.014 -17.566 1.00 81.50 91 PHE A N 1
ATOM 757 C CA . PHE A 1 91 ? 4.042 -14.265 -16.497 1.00 81.50 91 PHE A CA 1
ATOM 758 C C . PHE A 1 91 ? 2.584 -14.167 -16.968 1.00 81.50 91 PHE A C 1
ATOM 760 O O . PHE A 1 91 ? 1.784 -15.039 -16.635 1.00 81.50 91 PHE A O 1
ATOM 767 N N . GLN A 1 92 ? 2.235 -13.146 -17.758 1.00 78.81 92 GLN A N 1
ATOM 768 C CA . GLN A 1 92 ? 0.876 -12.973 -18.295 1.00 78.81 92 GLN A CA 1
ATOM 769 C C . GLN A 1 92 ? 0.466 -14.099 -19.251 1.00 78.81 92 GLN A C 1
ATOM 771 O O . GLN A 1 92 ? -0.705 -14.464 -19.325 1.00 78.81 92 GLN A O 1
ATOM 776 N N . ASN A 1 93 ? 1.435 -14.691 -19.950 1.00 84.38 93 ASN A N 1
ATOM 777 C CA . ASN A 1 93 ? 1.199 -15.812 -20.857 1.00 84.38 93 ASN A CA 1
ATOM 778 C C . ASN A 1 93 ? 1.027 -17.167 -20.148 1.00 84.38 93 ASN A C 1
ATOM 780 O O . ASN A 1 93 ? 0.770 -18.162 -20.828 1.00 84.38 93 ASN A O 1
ATOM 784 N N . LEU A 1 94 ? 1.156 -17.239 -18.816 1.00 83.81 94 LEU A N 1
ATOM 785 C CA . LEU A 1 94 ? 0.907 -18.478 -18.078 1.00 83.81 94 LEU A CA 1
ATOM 786 C C . LEU A 1 94 ? -0.576 -18.847 -18.147 1.00 83.81 94 LEU A C 1
ATOM 788 O O . LEU A 1 94 ? -1.451 -18.116 -17.675 1.00 83.81 94 LEU A O 1
ATOM 792 N N . GLY A 1 95 ? -0.858 -20.018 -18.715 1.00 79.44 95 GLY A N 1
ATOM 793 C CA . GLY A 1 95 ? -2.210 -20.551 -18.782 1.00 79.44 95 GLY A CA 1
ATOM 794 C C . GLY A 1 95 ? -2.685 -21.111 -17.441 1.00 79.44 95 GLY A C 1
ATOM 795 O O . GLY A 1 95 ? -1.925 -21.284 -16.489 1.00 79.44 95 GLY A O 1
ATOM 796 N N . TRP A 1 96 ? -3.961 -21.499 -17.388 1.00 71.62 96 TRP A N 1
ATOM 797 C CA . TRP A 1 96 ? -4.531 -22.218 -16.240 1.00 71.62 96 TRP A CA 1
ATOM 798 C C . TRP A 1 96 ? -3.796 -23.534 -15.934 1.00 71.62 96 TRP A C 1
ATOM 800 O O . TRP A 1 96 ? -3.745 -23.950 -14.781 1.00 71.62 96 TRP A O 1
ATOM 810 N N . SER A 1 97 ? -3.215 -24.186 -16.948 1.00 78.31 97 SER A N 1
ATOM 811 C CA . SER A 1 97 ? -2.397 -25.396 -16.782 1.00 78.31 97 SER A CA 1
ATOM 812 C C . SER A 1 97 ? -1.059 -25.140 -16.0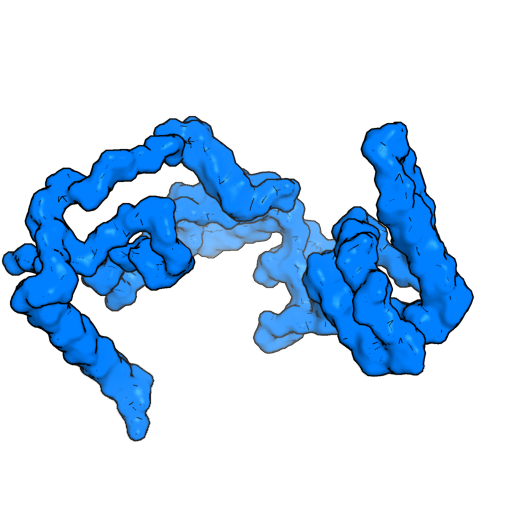94 1.00 78.31 97 SER A C 1
ATOM 814 O O . SER A 1 97 ? -0.473 -26.081 -15.570 1.00 78.31 97 SER A O 1
ATOM 816 N N . ASP A 1 98 ? -0.600 -23.889 -16.074 1.00 84.94 98 ASP A N 1
ATOM 817 C CA . ASP A 1 98 ? 0.753 -23.501 -15.673 1.00 84.94 98 ASP A CA 1
ATOM 818 C C . ASP A 1 98 ? 0.759 -22.800 -14.307 1.00 84.94 98 ASP A C 1
ATOM 820 O O . ASP A 1 98 ? 1.757 -22.208 -13.901 1.00 84.94 98 ASP A O 1
ATOM 824 N N . ASP A 1 99 ? -0.354 -22.867 -13.570 1.00 79.75 99 ASP A N 1
ATOM 825 C CA . ASP A 1 99 ? -0.545 -22.183 -12.285 1.00 79.75 99 ASP A CA 1
ATOM 826 C C . ASP A 1 99 ? 0.536 -22.563 -11.257 1.00 79.75 99 ASP A C 1
ATOM 828 O O . ASP A 1 99 ? 1.004 -21.729 -10.483 1.00 79.75 99 ASP A O 1
ATOM 832 N N . TYR A 1 100 ? 1.026 -23.805 -11.328 1.00 82.50 100 TYR A N 1
ATOM 833 C CA . TYR A 1 100 ? 2.121 -24.307 -10.498 1.00 82.50 100 TYR A CA 1
ATOM 834 C C . TYR A 1 100 ? 3.480 -23.640 -10.786 1.00 82.50 100 TYR A C 1
ATOM 836 O O . TYR A 1 100 ? 4.376 -23.712 -9.948 1.00 82.50 100 TYR A O 1
ATOM 844 N N . LEU A 1 101 ? 3.657 -22.992 -11.945 1.00 84.25 101 LEU A N 1
ATOM 845 C CA . LEU A 1 101 ? 4.873 -22.249 -12.301 1.00 84.25 101 LEU A CA 1
ATOM 846 C C . LEU A 1 101 ? 4.861 -20.809 -11.783 1.00 84.25 101 LEU A C 1
ATOM 848 O O . LEU A 1 101 ? 5.922 -20.185 -11.726 1.00 84.25 101 LEU A O 1
ATOM 852 N N . LYS A 1 102 ? 3.700 -20.271 -11.385 1.00 80.88 102 LYS A N 1
ATOM 853 C CA . LYS A 1 102 ? 3.588 -18.883 -10.913 1.00 80.88 102 LYS A CA 1
ATOM 854 C C . LYS A 1 102 ? 4.528 -18.566 -9.746 1.00 80.88 102 LYS A C 1
ATOM 856 O O . LYS A 1 102 ? 5.212 -17.550 -9.853 1.00 80.88 102 LYS A O 1
ATOM 861 N N . PRO A 1 103 ? 4.646 -19.402 -8.691 1.00 82.00 103 PRO A N 1
ATOM 862 C CA . PRO A 1 103 ? 5.584 -19.137 -7.598 1.00 82.00 103 PRO A CA 1
ATOM 863 C C . PRO A 1 103 ? 7.033 -19.029 -8.082 1.00 82.00 103 PRO A C 1
ATOM 865 O O . PRO A 1 103 ? 7.720 -18.072 -7.755 1.00 82.00 103 PRO A O 1
ATOM 868 N N . HIS A 1 104 ? 7.472 -19.935 -8.959 1.00 84.38 104 HIS A N 1
ATOM 869 C CA . HIS A 1 104 ? 8.826 -19.891 -9.515 1.00 84.38 104 HIS A CA 1
ATOM 870 C C . HIS A 1 104 ? 9.080 -18.633 -10.353 1.00 84.38 104 HIS A C 1
ATOM 872 O O . HIS A 1 104 ? 10.164 -18.060 -10.294 1.00 84.38 104 HIS A O 1
ATOM 878 N N . LYS A 1 105 ? 8.083 -18.172 -11.118 1.00 84.12 105 LYS A N 1
ATOM 879 C CA . LYS A 1 105 ? 8.196 -16.932 -11.900 1.00 84.12 105 LYS A CA 1
ATOM 880 C C . LYS A 1 105 ? 8.224 -15.681 -11.033 1.00 84.12 105 LYS A C 1
ATOM 882 O O . LYS A 1 105 ? 8.946 -14.743 -11.365 1.00 84.12 105 LYS A O 1
ATOM 887 N N . ILE A 1 106 ? 7.501 -15.694 -9.918 1.00 81.12 106 ILE A N 1
ATOM 888 C CA . ILE A 1 106 ? 7.608 -14.665 -8.884 1.00 81.12 106 ILE A CA 1
ATOM 889 C C . ILE A 1 106 ? 9.029 -14.657 -8.309 1.00 81.12 106 ILE A C 1
ATOM 891 O O . ILE A 1 106 ? 9.652 -13.601 -8.278 1.00 81.12 106 ILE A O 1
ATOM 895 N N . ASP A 1 107 ? 9.568 -15.813 -7.920 1.00 84.62 107 ASP A N 1
ATOM 896 C CA . ASP A 1 107 ? 10.911 -15.910 -7.334 1.00 84.62 107 ASP A CA 1
ATOM 897 C C . ASP A 1 107 ? 12.001 -15.419 -8.301 1.00 84.62 107 ASP A C 1
ATOM 899 O O . ASP A 1 107 ? 12.874 -14.642 -7.913 1.00 84.62 107 ASP A O 1
ATOM 903 N N . GLU A 1 108 ? 11.931 -15.816 -9.579 1.00 86.50 108 GLU A N 1
ATOM 904 C CA . GLU A 1 108 ? 12.835 -15.330 -10.631 1.00 86.50 108 GLU A CA 1
ATOM 905 C C . GLU A 1 108 ? 12.761 -13.804 -10.781 1.00 86.50 108 GLU A C 1
ATOM 907 O O . GLU A 1 108 ? 13.789 -13.135 -10.906 1.00 86.50 108 GLU A O 1
ATOM 912 N N . PHE A 1 109 ? 11.550 -13.244 -10.758 1.00 84.44 109 PHE A N 1
ATOM 913 C CA . PHE A 1 109 ? 11.346 -11.806 -10.852 1.00 84.44 109 PHE A CA 1
ATOM 914 C C . PHE A 1 109 ? 11.895 -11.063 -9.628 1.00 84.44 109 PHE A C 1
ATOM 916 O O . PHE A 1 109 ? 12.592 -10.060 -9.776 1.00 84.44 109 PHE A O 1
ATOM 923 N N . LEU A 1 110 ? 11.615 -11.553 -8.419 1.00 83.25 110 LEU A N 1
ATOM 924 C CA . LEU A 1 110 ? 12.113 -10.952 -7.183 1.00 83.25 110 LEU A CA 1
ATOM 925 C C . LEU A 1 110 ? 13.643 -11.006 -7.123 1.00 83.25 110 LEU A C 1
ATOM 927 O O . LEU A 1 110 ? 14.273 -10.022 -6.741 1.00 83.25 110 LEU A O 1
ATOM 931 N N . ALA A 1 111 ? 14.258 -12.109 -7.562 1.00 87.25 111 ALA A N 1
ATOM 932 C CA . ALA A 1 111 ? 15.709 -12.208 -7.702 1.00 87.25 111 ALA A CA 1
ATOM 933 C C . ALA A 1 111 ? 16.256 -11.157 -8.682 1.00 87.25 111 ALA A C 1
ATOM 935 O O . ALA A 1 111 ? 17.186 -10.430 -8.336 1.00 87.25 111 ALA A O 1
ATOM 936 N N . PHE A 1 112 ? 15.631 -11.001 -9.854 1.00 87.81 112 PHE A N 1
ATOM 937 C CA . PHE A 1 112 ? 15.999 -9.971 -10.828 1.00 87.81 112 PHE A CA 1
ATOM 938 C C . PHE A 1 112 ? 15.909 -8.551 -10.245 1.00 87.81 112 PHE A C 1
ATOM 940 O O . PHE A 1 112 ? 16.828 -7.752 -10.429 1.00 87.81 112 PHE A O 1
ATOM 947 N N . MET A 1 113 ? 14.844 -8.223 -9.509 1.00 85.69 113 MET A N 1
ATOM 948 C CA . MET A 1 113 ? 14.706 -6.909 -8.866 1.00 85.69 113 MET A CA 1
ATOM 949 C C . MET A 1 113 ? 15.770 -6.691 -7.779 1.00 85.69 113 MET A C 1
ATOM 951 O O . MET A 1 113 ? 16.406 -5.635 -7.745 1.00 85.69 113 MET A O 1
ATOM 955 N N . ASN A 1 114 ? 16.031 -7.711 -6.955 1.00 85.44 114 ASN A N 1
ATOM 956 C CA . ASN A 1 114 ? 17.054 -7.683 -5.908 1.00 85.44 114 ASN A CA 1
ATOM 957 C C . ASN A 1 114 ? 18.468 -7.475 -6.471 1.00 85.44 114 ASN A C 1
ATOM 959 O O . ASN A 1 114 ? 19.221 -6.659 -5.942 1.00 85.44 114 ASN A O 1
ATOM 963 N N . GLU A 1 115 ? 18.825 -8.165 -7.559 1.00 88.81 115 GLU A N 1
ATOM 964 C CA . GLU A 1 115 ? 20.110 -7.993 -8.257 1.00 88.81 115 GLU A CA 1
ATOM 965 C C . GLU A 1 115 ? 20.313 -6.562 -8.778 1.00 88.81 115 GLU A C 1
ATOM 967 O O . GLU A 1 115 ? 21.446 -6.108 -8.930 1.00 88.81 115 GLU A O 1
ATOM 972 N N . ASN A 1 116 ? 19.218 -5.838 -9.024 1.00 86.56 116 ASN A N 1
ATOM 973 C CA . ASN A 1 116 ? 19.221 -4.451 -9.482 1.00 86.56 116 ASN A CA 1
ATOM 974 C C . ASN A 1 116 ? 19.005 -3.438 -8.338 1.00 86.56 116 ASN A C 1
ATOM 976 O O . ASN A 1 116 ? 18.749 -2.263 -8.596 1.00 86.56 116 ASN A O 1
ATOM 980 N N . GLY A 1 117 ? 19.132 -3.870 -7.077 1.00 81.12 117 GLY A N 1
ATOM 981 C CA . GLY A 1 117 ? 19.079 -2.998 -5.899 1.00 81.12 117 GLY A CA 1
ATOM 982 C C . GLY A 1 117 ? 17.670 -2.609 -5.448 1.00 81.12 117 GLY A C 1
ATOM 983 O O . GLY A 1 117 ? 17.523 -1.754 -4.576 1.00 81.12 117 GLY A O 1
ATOM 984 N N . VAL A 1 118 ? 16.629 -3.231 -6.007 1.00 81.06 118 VAL A N 1
ATOM 985 C CA . VAL A 1 118 ? 15.250 -3.070 -5.536 1.00 81.06 118 VAL A CA 1
ATOM 986 C C . VAL A 1 118 ? 14.943 -4.217 -4.586 1.00 81.06 118 VAL A C 1
ATOM 988 O O . VAL A 1 118 ? 14.441 -5.268 -4.982 1.00 81.06 118 VAL A O 1
ATOM 991 N N . HIS A 1 119 ? 15.279 -3.997 -3.317 1.00 73.81 119 HIS A N 1
ATOM 992 C CA . HIS A 1 119 ? 14.984 -4.932 -2.241 1.00 73.81 119 HIS A CA 1
ATOM 993 C C . HIS A 1 119 ? 13.522 -4.828 -1.856 1.00 73.81 119 HIS A C 1
ATOM 995 O O . HIS A 1 119 ? 13.111 -3.916 -1.139 1.00 73.81 119 HIS A O 1
ATOM 1001 N N . ALA A 1 120 ? 12.731 -5.757 -2.369 1.00 58.81 120 ALA A N 1
ATOM 1002 C CA . ALA A 1 120 ? 11.350 -5.871 -1.982 1.00 58.81 120 ALA A CA 1
ATOM 1003 C C . ALA A 1 120 ? 10.995 -7.317 -1.684 1.00 58.81 120 ALA A C 1
ATOM 1005 O O . ALA A 1 120 ? 11.003 -8.167 -2.568 1.00 58.81 120 ALA A O 1
ATOM 1006 N N . ASP A 1 121 ? 10.552 -7.546 -0.455 1.00 61.88 121 ASP A N 1
ATOM 1007 C CA . ASP A 1 121 ? 9.890 -8.786 -0.041 1.00 61.88 121 ASP A CA 1
ATOM 1008 C C . ASP A 1 121 ? 8.452 -8.880 -0.602 1.00 61.88 121 ASP A C 1
ATOM 1010 O O . ASP A 1 121 ? 7.673 -9.765 -0.251 1.00 61.88 121 ASP A O 1
ATOM 1014 N N . ASN A 1 122 ? 8.068 -7.937 -1.467 1.00 58.88 122 ASN A N 1
ATOM 1015 C CA . ASN A 1 122 ? 6.687 -7.679 -1.828 1.00 58.88 122 ASN A CA 1
ATOM 1016 C C . ASN A 1 122 ? 6.331 -8.375 -3.138 1.00 58.88 122 ASN A C 1
ATOM 1018 O O . ASN A 1 122 ? 6.462 -7.809 -4.224 1.00 58.88 122 ASN A O 1
ATOM 1022 N N . LEU A 1 123 ? 5.745 -9.562 -3.000 1.00 55.97 123 LEU A N 1
ATOM 1023 C CA . LEU A 1 123 ? 4.827 -10.145 -3.979 1.00 55.97 123 LEU A CA 1
ATOM 1024 C C . LEU A 1 123 ? 3.872 -9.084 -4.579 1.00 55.97 123 LEU A C 1
ATOM 1026 O O . LEU A 1 123 ? 3.553 -9.137 -5.765 1.00 55.97 123 LEU A O 1
ATOM 1030 N N . ASP A 1 124 ? 3.490 -8.074 -3.790 1.00 61.62 124 ASP A N 1
ATOM 1031 C CA . ASP A 1 124 ? 2.653 -6.950 -4.213 1.00 61.62 124 ASP A CA 1
ATOM 1032 C C . ASP A 1 124 ? 3.277 -6.123 -5.344 1.00 61.62 124 ASP A C 1
ATOM 1034 O O . ASP A 1 124 ? 2.572 -5.783 -6.291 1.00 61.62 124 ASP A O 1
ATOM 1038 N N . LEU A 1 125 ? 4.592 -5.852 -5.318 1.00 65.56 125 LEU A N 1
ATOM 1039 C CA . LEU A 1 125 ? 5.259 -5.155 -6.425 1.00 65.56 125 LEU A CA 1
ATOM 1040 C C . LEU A 1 125 ? 5.077 -5.937 -7.717 1.00 65.56 125 LEU A C 1
ATOM 1042 O O . LEU A 1 125 ? 4.673 -5.367 -8.721 1.00 65.56 125 LEU A O 1
ATOM 1046 N N . PHE A 1 126 ? 5.31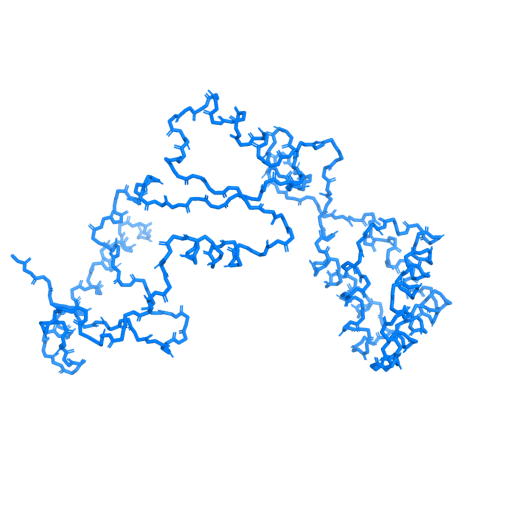9 -7.245 -7.687 1.00 64.88 126 PHE A N 1
ATOM 1047 C CA . PHE A 1 126 ? 5.158 -8.089 -8.861 1.00 64.88 126 PHE A CA 1
ATOM 1048 C C . PHE A 1 126 ? 3.709 -8.125 -9.365 1.00 64.88 126 PHE A C 1
ATOM 1050 O O . PHE A 1 126 ? 3.467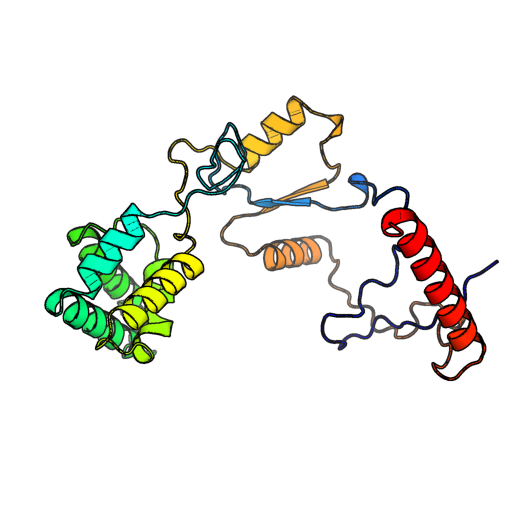 -7.912 -10.552 1.00 64.88 126 PHE A O 1
ATOM 1057 N N . ILE A 1 127 ? 2.736 -8.324 -8.469 1.00 62.12 127 ILE A N 1
ATOM 1058 C CA . ILE A 1 127 ? 1.310 -8.355 -8.824 1.00 62.12 127 ILE A CA 1
ATOM 1059 C C . ILE A 1 127 ? 0.872 -7.017 -9.433 1.00 62.12 127 ILE A C 1
ATOM 1061 O O . ILE A 1 127 ? 0.160 -6.988 -10.437 1.00 62.12 127 ILE A O 1
ATOM 1065 N N . ILE A 1 128 ? 1.317 -5.894 -8.882 1.00 64.88 128 ILE A N 1
ATOM 1066 C CA . ILE A 1 128 ? 0.929 -4.561 -9.354 1.00 64.88 128 ILE A CA 1
ATOM 1067 C C . ILE A 1 128 ? 1.602 -4.231 -10.684 1.00 64.88 128 ILE A C 1
ATOM 1069 O O . ILE A 1 128 ? 0.941 -3.751 -11.609 1.00 64.88 128 ILE A O 1
ATOM 1073 N N . LEU A 1 129 ? 2.886 -4.569 -10.818 1.00 65.19 129 LEU A N 1
ATOM 1074 C CA . LEU A 1 129 ? 3.636 -4.465 -12.068 1.00 65.19 129 LEU A CA 1
ATOM 1075 C C . LEU A 1 129 ? 2.977 -5.298 -13.167 1.00 65.19 129 LEU A C 1
ATOM 1077 O O . LEU A 1 129 ? 2.841 -4.828 -14.292 1.00 65.19 129 LEU A O 1
ATOM 1081 N N . SER A 1 130 ? 2.464 -6.482 -12.831 1.00 61.50 130 SER A N 1
ATOM 1082 C CA . SER A 1 130 ? 1.795 -7.370 -13.783 1.00 61.50 130 SER A CA 1
ATOM 1083 C C . SER A 1 130 ? 0.478 -6.822 -14.365 1.00 61.50 130 SER A C 1
ATOM 1085 O O . SER A 1 130 ? 0.013 -7.336 -15.376 1.00 61.50 130 SER A O 1
ATOM 1087 N N . ASN A 1 131 ? -0.089 -5.731 -13.840 1.00 63.22 131 ASN A N 1
ATOM 1088 C CA . ASN A 1 131 ? -1.377 -5.208 -14.319 1.00 63.22 131 ASN A CA 1
ATOM 1089 C C . ASN A 1 131 ? -1.299 -3.899 -15.127 1.00 63.22 131 ASN A C 1
ATOM 1091 O O . ASN A 1 131 ? -2.321 -3.474 -15.663 1.00 63.22 131 ASN A O 1
ATOM 1095 N N . LYS A 1 132 ? -0.141 -3.221 -15.199 1.00 67.81 132 LYS A N 1
ATOM 1096 C CA . LYS A 1 132 ? -0.082 -1.825 -15.702 1.00 67.81 132 LYS A CA 1
ATOM 1097 C C . LYS A 1 132 ? 0.981 -1.523 -16.762 1.00 67.81 132 LYS A C 1
ATOM 1099 O O . LYS A 1 132 ? 0.985 -0.426 -17.311 1.00 67.81 132 LYS A O 1
ATOM 1104 N N . VAL A 1 133 ? 1.862 -2.472 -17.067 1.00 75.19 133 VAL A N 1
ATOM 1105 C CA . VAL A 1 133 ? 3.029 -2.269 -17.952 1.00 75.19 133 VAL A CA 1
ATOM 1106 C C . VAL A 1 133 ? 2.645 -2.054 -19.417 1.00 75.19 133 VAL A C 1
ATOM 1108 O O . VAL A 1 133 ? 3.334 -1.318 -20.118 1.00 75.19 133 VAL A O 1
ATOM 1111 N N . GLU A 1 134 ? 1.532 -2.635 -19.872 1.00 70.88 134 GLU A N 1
ATOM 1112 C CA . GLU A 1 134 ? 1.064 -2.540 -21.266 1.00 70.88 134 GLU A CA 1
ATOM 1113 C C . GLU A 1 134 ? 0.631 -1.127 -21.692 1.00 70.88 134 GLU A C 1
ATOM 1115 O O . GLU A 1 134 ? 0.579 -0.839 -22.885 1.00 70.88 134 GLU A O 1
ATOM 1120 N N . PHE A 1 135 ? 0.341 -0.234 -20.740 1.00 72.00 135 PHE A N 1
ATOM 1121 C CA . PHE A 1 135 ? -0.198 1.103 -21.019 1.00 72.00 135 PHE A CA 1
ATOM 1122 C C . PHE A 1 135 ? 0.844 2.223 -20.962 1.00 72.00 135 PHE A C 1
ATOM 1124 O O . PHE A 1 135 ? 0.483 3.392 -21.065 1.00 72.00 135 PHE A O 1
ATOM 1131 N N . VAL A 1 136 ? 2.119 1.886 -20.769 1.00 80.81 136 VAL A N 1
ATOM 1132 C CA . VAL A 1 136 ? 3.184 2.878 -20.597 1.00 80.81 136 VAL A CA 1
ATOM 1133 C C . VAL A 1 136 ? 3.839 3.178 -21.939 1.00 80.81 136 VAL A C 1
ATOM 1135 O O . VAL A 1 136 ? 4.369 2.280 -22.598 1.00 80.81 136 VAL A O 1
ATOM 1138 N N . ASP A 1 137 ? 3.861 4.452 -22.326 1.00 83.62 137 ASP A N 1
ATOM 1139 C CA . ASP A 1 137 ? 4.725 4.912 -23.409 1.00 83.62 137 ASP A CA 1
ATOM 1140 C C . ASP A 1 137 ? 6.161 5.093 -22.896 1.00 83.62 137 ASP A C 1
ATOM 1142 O O . ASP A 1 137 ? 6.541 6.113 -22.326 1.00 83.62 137 ASP A O 1
ATOM 1146 N N . TRP A 1 138 ? 6.986 4.079 -23.138 1.00 84.56 138 TRP A N 1
ATOM 1147 C CA . TRP A 1 138 ? 8.390 4.048 -22.729 1.00 84.56 138 TRP A CA 1
ATOM 1148 C C . TRP A 1 138 ? 9.297 5.023 -23.496 1.00 84.56 138 TRP A C 1
ATOM 1150 O O . TRP A 1 138 ? 10.501 5.053 -23.237 1.00 84.56 138 TRP A O 1
ATOM 1160 N N . SER A 1 139 ? 8.763 5.780 -24.462 1.00 82.38 139 SER A N 1
ATOM 1161 C CA . SER A 1 139 ? 9.538 6.740 -25.252 1.00 82.38 139 SER A CA 1
ATOM 1162 C C . SER A 1 139 ? 9.730 8.092 -24.562 1.00 82.38 139 SER A C 1
ATOM 1164 O O . SER A 1 139 ? 10.581 8.874 -24.993 1.00 82.38 139 SER A O 1
ATOM 1166 N N . THR A 1 140 ? 8.992 8.368 -23.480 1.00 88.44 140 THR A N 1
ATOM 1167 C CA . THR A 1 140 ? 9.088 9.639 -22.755 1.00 88.44 140 THR A CA 1
ATOM 1168 C C . THR A 1 140 ? 9.370 9.430 -21.269 1.00 88.44 140 THR A C 1
ATOM 1170 O O . THR A 1 140 ? 8.780 8.580 -20.606 1.00 88.44 140 THR A O 1
ATOM 1173 N N . GLU A 1 141 ? 10.273 10.244 -20.722 1.00 89.81 141 GLU A N 1
ATOM 1174 C CA . GLU A 1 141 ? 10.644 10.204 -19.300 1.00 89.81 141 GLU A CA 1
ATOM 1175 C C . GLU A 1 141 ? 9.448 10.516 -18.384 1.00 89.81 141 GLU A C 1
ATOM 1177 O O . GLU A 1 141 ? 9.271 9.872 -17.356 1.00 89.81 141 GLU A O 1
ATOM 1182 N N . SER A 1 142 ? 8.560 11.426 -18.800 1.00 91.12 142 SER A N 1
ATOM 1183 C CA . SER A 1 142 ? 7.357 11.794 -18.036 1.00 91.12 142 SER A CA 1
ATOM 1184 C C . SER A 1 142 ? 6.382 10.626 -17.841 1.00 91.12 142 SER A C 1
ATOM 1186 O O . SER A 1 142 ? 5.745 10.514 -16.790 1.00 91.12 142 SER A O 1
ATOM 1188 N N . GLU A 1 143 ? 6.233 9.762 -18.846 1.00 90.25 143 GLU A N 1
ATOM 1189 C CA . GLU A 1 143 ? 5.364 8.583 -18.759 1.00 90.25 143 GLU A CA 1
ATOM 1190 C C . GLU A 1 143 ? 5.998 7.505 -17.872 1.00 90.25 143 GLU A C 1
ATOM 1192 O O . GLU A 1 143 ? 5.319 6.910 -17.032 1.00 90.25 143 GLU A O 1
ATOM 1197 N N . ILE A 1 144 ? 7.322 7.332 -17.967 1.00 89.31 144 ILE A N 1
ATOM 1198 C CA . ILE A 1 144 ? 8.096 6.461 -17.069 1.00 89.31 144 ILE A CA 1
ATOM 1199 C C . ILE A 1 144 ? 7.938 6.913 -15.612 1.00 89.31 144 ILE A C 1
ATOM 1201 O O . ILE A 1 144 ? 7.666 6.097 -14.731 1.00 89.31 144 ILE A O 1
ATOM 1205 N N . ASP A 1 145 ? 8.045 8.214 -15.354 1.00 91.06 145 ASP A N 1
ATOM 1206 C CA . ASP A 1 145 ? 7.869 8.786 -14.022 1.00 91.06 145 ASP A CA 1
ATOM 1207 C C . ASP A 1 145 ? 6.464 8.566 -13.464 1.00 91.06 145 ASP A C 1
ATOM 1209 O O . ASP A 1 145 ? 6.290 8.160 -12.310 1.00 91.06 145 ASP A O 1
ATOM 1213 N N . THR A 1 146 ? 5.448 8.789 -14.297 1.00 90.69 146 THR A N 1
ATOM 1214 C CA . THR A 1 146 ? 4.047 8.561 -13.929 1.00 90.69 146 THR A CA 1
ATOM 1215 C C . THR A 1 146 ? 3.811 7.092 -13.583 1.00 90.69 146 THR A C 1
ATOM 1217 O O . THR A 1 146 ? 3.168 6.783 -12.574 1.00 90.69 146 THR A O 1
ATOM 1220 N N . PHE A 1 147 ? 4.373 6.178 -14.376 1.00 88.06 147 PHE A N 1
ATOM 1221 C CA . PHE A 1 147 ? 4.337 4.747 -14.105 1.00 88.06 147 PHE A CA 1
ATOM 1222 C C . PHE A 1 147 ? 4.985 4.403 -12.756 1.00 88.06 147 PHE A C 1
ATOM 1224 O O . PHE A 1 147 ? 4.352 3.728 -11.943 1.00 88.06 147 PHE A O 1
ATOM 1231 N N . ILE A 1 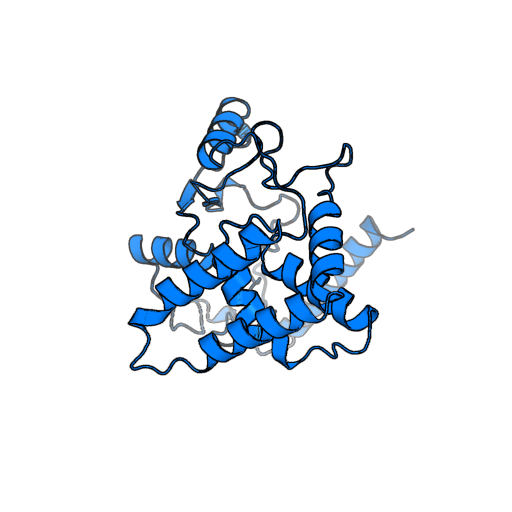148 ? 6.188 4.913 -12.473 1.00 89.31 148 ILE A N 1
ATOM 1232 C CA . ILE A 1 148 ? 6.913 4.653 -11.216 1.00 89.31 148 ILE A CA 1
ATOM 1233 C C . ILE A 1 148 ? 6.135 5.166 -10.003 1.00 89.31 148 ILE A C 1
ATOM 1235 O O . ILE A 1 148 ? 5.990 4.451 -9.011 1.00 89.31 148 ILE A O 1
ATOM 1239 N N . VAL A 1 149 ? 5.593 6.383 -10.067 1.00 89.25 149 VAL A N 1
ATOM 1240 C CA . VAL A 1 149 ? 4.816 6.961 -8.961 1.00 89.25 149 VAL A CA 1
ATOM 1241 C C . VAL A 1 149 ? 3.571 6.128 -8.668 1.00 89.25 149 VAL A C 1
ATOM 1243 O O . VAL A 1 149 ? 3.280 5.844 -7.503 1.00 89.25 149 VAL A O 1
ATOM 1246 N N . ASN A 1 150 ? 2.841 5.720 -9.707 1.00 86.50 150 ASN A N 1
ATOM 1247 C CA . ASN A 1 150 ? 1.640 4.904 -9.548 1.00 86.50 150 ASN A CA 1
ATOM 1248 C C . ASN A 1 150 ? 1.976 3.519 -8.994 1.00 86.50 150 ASN A C 1
ATOM 1250 O O . ASN A 1 150 ? 1.346 3.080 -8.036 1.00 86.50 150 ASN A O 1
ATOM 1254 N N . LEU A 1 151 ? 3.023 2.889 -9.525 1.00 84.12 151 LEU A N 1
ATOM 1255 C CA . LEU A 1 151 ? 3.562 1.634 -9.019 1.00 84.12 151 LEU A CA 1
ATOM 1256 C C . LEU A 1 151 ? 3.862 1.710 -7.518 1.00 84.12 151 LEU A C 1
ATOM 1258 O O . LEU A 1 151 ? 3.414 0.863 -6.748 1.00 84.12 151 LEU A O 1
ATOM 1262 N N . MET A 1 152 ? 4.612 2.729 -7.093 1.00 85.56 152 MET A N 1
ATOM 1263 C CA . MET A 1 152 ? 4.992 2.887 -5.691 1.00 85.56 152 MET A CA 1
ATOM 1264 C C . MET A 1 152 ? 3.770 3.098 -4.791 1.00 85.56 152 MET A C 1
ATOM 1266 O O . MET A 1 152 ? 3.740 2.575 -3.678 1.00 85.56 152 MET A O 1
ATOM 1270 N N . ARG A 1 153 ? 2.755 3.845 -5.247 1.00 86.00 153 ARG A N 1
ATOM 1271 C CA . ARG A 1 153 ? 1.506 4.056 -4.493 1.00 86.00 153 ARG A CA 1
ATOM 1272 C C . ARG A 1 153 ? 0.726 2.771 -4.317 1.00 86.00 153 ARG A C 1
ATOM 1274 O O . ARG A 1 153 ? 0.382 2.428 -3.190 1.00 86.00 153 ARG A O 1
ATOM 1281 N N . ASP A 1 154 ? 0.494 2.067 -5.414 1.00 79.50 154 ASP A N 1
ATOM 1282 C CA . ASP A 1 154 ? -0.268 0.828 -5.400 1.00 79.50 154 ASP A CA 1
ATOM 1283 C C . ASP A 1 154 ? 0.433 -0.222 -4.531 1.00 79.50 154 ASP A C 1
ATOM 1285 O O . ASP A 1 154 ? -0.222 -0.934 -3.775 1.00 79.50 154 ASP A O 1
ATOM 1289 N N . ALA A 1 155 ? 1.770 -0.292 -4.595 1.00 78.06 155 ALA A N 1
ATOM 1290 C CA . ALA A 1 155 ? 2.560 -1.264 -3.839 1.00 78.06 155 ALA A CA 1
ATOM 1291 C C . ALA A 1 155 ? 2.762 -0.874 -2.368 1.00 78.06 155 ALA A C 1
ATOM 1293 O O . ALA A 1 155 ? 3.444 -1.580 -1.628 1.00 78.06 155 ALA A O 1
ATOM 1294 N N . GLY A 1 156 ? 2.218 0.268 -1.931 1.00 81.56 156 GLY A N 1
ATOM 1295 C CA . GLY A 1 156 ? 2.405 0.774 -0.572 1.00 81.56 156 GLY A CA 1
ATOM 1296 C C . GLY A 1 156 ? 3.846 1.193 -0.251 1.00 81.56 156 GLY A C 1
ATOM 1297 O O . GLY A 1 156 ? 4.197 1.294 0.923 1.00 81.56 156 GLY A O 1
ATOM 1298 N N . LEU A 1 157 ? 4.663 1.444 -1.278 1.00 85.44 157 LEU A N 1
ATOM 1299 C CA . LEU A 1 157 ? 6.089 1.797 -1.217 1.00 85.44 157 LEU A CA 1
ATOM 1300 C C . LEU A 1 157 ? 6.367 3.288 -1.449 1.00 85.44 157 LEU A C 1
ATOM 1302 O O . LEU A 1 157 ? 7.519 3.718 -1.471 1.00 85.44 157 LEU A O 1
ATOM 1306 N N . TYR A 1 158 ? 5.313 4.080 -1.644 1.00 89.44 158 TYR A N 1
ATOM 1307 C CA . TYR A 1 158 ? 5.408 5.517 -1.901 1.00 89.44 158 TYR A CA 1
ATOM 1308 C C . TYR A 1 158 ? 6.072 6.288 -0.753 1.00 89.44 158 TYR A C 1
ATOM 1310 O O . TYR A 1 158 ? 6.728 7.301 -0.984 1.00 89.44 158 TYR A O 1
ATOM 1318 N N . PHE A 1 159 ? 5.939 5.792 0.475 1.00 91.69 159 PHE A N 1
ATOM 1319 C CA . PHE A 1 159 ? 6.529 6.391 1.666 1.00 91.69 159 PHE A CA 1
ATOM 1320 C C . PHE A 1 159 ? 7.566 5.465 2.296 1.00 91.69 159 PHE A C 1
ATOM 1322 O O . PHE A 1 159 ? 7.461 4.241 2.205 1.00 91.69 159 PHE A O 1
ATOM 1329 N N . GLU A 1 160 ? 8.556 6.055 2.958 1.00 90.75 160 GLU A N 1
ATOM 1330 C CA . GLU A 1 160 ? 9.578 5.315 3.693 1.00 90.75 160 GLU A CA 1
ATOM 1331 C C . GLU A 1 160 ? 8.966 4.597 4.898 1.00 90.75 160 GLU A C 1
ATOM 1333 O O . GLU A 1 160 ? 8.180 5.173 5.654 1.00 90.75 160 GLU A O 1
ATOM 1338 N N . THR A 1 161 ? 9.323 3.330 5.096 1.00 87.88 161 THR A N 1
ATOM 1339 C CA . THR A 1 161 ? 8.893 2.539 6.254 1.00 87.88 161 THR A CA 1
ATOM 1340 C C . THR A 1 161 ? 9.896 2.645 7.392 1.00 87.88 161 THR A C 1
ATOM 1342 O O . THR A 1 161 ? 11.104 2.684 7.165 1.00 87.88 161 THR A O 1
ATOM 1345 N N . VAL A 1 162 ? 9.411 2.614 8.630 1.00 89.69 162 VAL A N 1
ATOM 1346 C CA . VAL A 1 162 ? 10.289 2.519 9.804 1.00 89.69 162 VAL A CA 1
ATOM 1347 C C . VAL A 1 162 ? 10.905 1.118 9.928 1.00 89.69 162 VAL A C 1
ATOM 1349 O O . VAL A 1 162 ? 10.237 0.119 9.672 1.00 89.69 162 VAL A O 1
ATOM 1352 N N . SER A 1 163 ? 12.178 1.031 10.322 1.00 83.75 163 SER A N 1
ATOM 1353 C CA . SER A 1 163 ? 12.913 -0.241 10.441 1.00 83.75 163 SER A CA 1
ATOM 1354 C C . SER A 1 163 ? 12.784 -0.888 11.824 1.00 83.75 163 SER A C 1
ATOM 1356 O O . SER A 1 163 ? 12.604 -2.100 11.926 1.00 83.75 163 SER A O 1
ATOM 1358 N N . ASN A 1 164 ? 12.831 -0.096 12.896 1.00 87.31 164 ASN A N 1
ATOM 1359 C CA . ASN A 1 164 ? 12.606 -0.584 14.254 1.00 87.31 164 ASN A CA 1
ATOM 1360 C C . ASN A 1 164 ? 11.102 -0.587 14.557 1.00 87.31 164 ASN A C 1
ATOM 1362 O O . ASN A 1 164 ? 10.509 0.471 14.778 1.00 87.31 164 ASN A O 1
ATOM 1366 N N . THR A 1 165 ? 10.481 -1.765 14.507 1.00 93.56 165 THR A N 1
ATOM 1367 C CA . THR A 1 165 ? 9.023 -1.902 14.589 1.00 93.56 165 THR A CA 1
ATOM 1368 C C . THR A 1 165 ? 8.584 -2.899 15.644 1.00 93.56 165 THR A C 1
ATOM 1370 O O . THR A 1 165 ? 9.232 -3.915 15.887 1.00 93.56 165 THR A O 1
ATOM 1373 N N . VAL A 1 166 ? 7.417 -2.619 16.212 1.00 95.69 166 VAL A N 1
ATOM 1374 C CA . VAL A 1 166 ? 6.646 -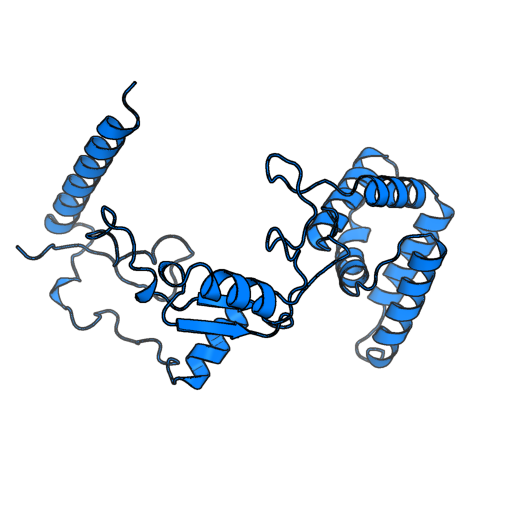3.525 17.065 1.00 95.69 166 VAL A CA 1
ATOM 1375 C C . VAL A 1 166 ? 5.388 -3.972 16.324 1.00 95.69 166 VAL A C 1
ATOM 1377 O O . VAL A 1 166 ? 5.067 -3.459 15.243 1.00 95.69 166 VAL A O 1
ATOM 1380 N N . SER A 1 167 ? 4.673 -4.955 16.871 1.00 96.00 167 SER A N 1
ATOM 1381 C CA . SER A 1 167 ? 3.336 -5.272 16.354 1.00 96.00 167 SER A CA 1
ATOM 1382 C C . SER A 1 167 ? 2.350 -4.149 16.696 1.00 96.00 167 SER A C 1
ATOM 1384 O O . SER A 1 167 ? 2.467 -3.496 17.732 1.00 96.00 167 SER A O 1
ATOM 1386 N N . SER A 1 168 ? 1.350 -3.919 15.847 1.00 94.75 168 SER A N 1
ATOM 1387 C CA . SER A 1 168 ? 0.336 -2.898 16.108 1.00 94.75 168 SER A CA 1
ATOM 1388 C C . SER A 1 168 ? -0.469 -3.217 17.365 1.00 94.75 168 SER A C 1
ATOM 1390 O O . SER A 1 168 ? -0.814 -2.291 18.095 1.00 94.75 168 SER A O 1
ATOM 1392 N N . ARG A 1 169 ? -0.704 -4.500 17.672 1.00 96.19 169 ARG A N 1
ATOM 1393 C CA . ARG A 1 169 ? -1.293 -4.903 18.952 1.00 96.19 169 ARG A CA 1
ATOM 1394 C C . ARG A 1 169 ? -0.433 -4.485 20.142 1.00 96.19 169 ARG A C 1
ATOM 1396 O O . ARG A 1 169 ? -0.964 -3.889 21.065 1.00 96.19 169 ARG A O 1
ATOM 1403 N N . GLU A 1 170 ? 0.866 -4.767 20.115 1.00 96.88 170 GLU A N 1
ATOM 1404 C CA . GLU A 1 170 ? 1.795 -4.355 21.177 1.00 96.88 170 GLU A CA 1
ATOM 1405 C C . GLU A 1 170 ? 1.781 -2.837 21.375 1.00 96.88 170 GLU A C 1
ATOM 1407 O O . GLU A 1 170 ? 1.559 -2.377 22.488 1.00 96.88 170 GLU A O 1
ATOM 1412 N N . PHE A 1 171 ? 1.893 -2.062 20.292 1.00 96.19 171 PHE A N 1
ATOM 1413 C CA . PHE A 1 171 ? 1.814 -0.601 20.357 1.00 96.19 171 PHE A CA 1
ATOM 1414 C C . PHE A 1 171 ? 0.515 -0.106 21.017 1.00 96.19 171 PHE A C 1
ATOM 1416 O O . PHE A 1 171 ? 0.551 0.751 21.901 1.00 96.19 171 PHE A O 1
ATOM 1423 N N . TRP A 1 172 ? -0.638 -0.630 20.590 1.00 95.25 172 TRP A N 1
ATOM 1424 C CA . TRP A 1 172 ? -1.930 -0.175 21.099 1.00 95.25 172 TRP A CA 1
ATOM 1425 C C . TRP A 1 172 ? -2.180 -0.610 22.542 1.00 95.25 172 TRP A C 1
ATOM 1427 O O . TRP A 1 172 ? -2.687 0.188 23.325 1.00 95.25 172 TRP A O 1
ATOM 1437 N N . GLU A 1 173 ? -1.810 -1.833 22.921 1.00 96.50 173 GLU A N 1
ATOM 1438 C CA . GLU A 1 173 ? -1.933 -2.292 24.309 1.00 96.50 173 GLU A CA 1
ATOM 1439 C C . GLU A 1 173 ? -1.056 -1.458 25.253 1.00 96.50 173 GLU A C 1
ATOM 1441 O O . GLU A 1 173 ? -1.562 -0.974 26.265 1.00 96.50 173 GLU A O 1
ATOM 1446 N N . ASP A 1 174 ? 0.193 -1.181 24.867 1.00 96.31 174 ASP A N 1
ATOM 1447 C CA . ASP A 1 174 ? 1.096 -0.279 25.589 1.00 96.31 174 ASP A CA 1
ATOM 1448 C C . ASP A 1 174 ? 0.510 1.134 25.735 1.00 96.31 174 ASP A C 1
ATOM 1450 O O . ASP A 1 174 ? 0.591 1.759 26.797 1.00 96.31 174 ASP A O 1
ATOM 1454 N N . TYR A 1 175 ? -0.078 1.664 24.658 1.00 94.69 175 TYR A N 1
ATOM 1455 C CA . TYR A 1 175 ? -0.713 2.978 24.667 1.00 94.69 175 TYR A CA 1
ATOM 1456 C C . TYR A 1 175 ? -1.923 3.010 25.608 1.00 94.69 175 TYR A C 1
ATOM 1458 O O . TYR A 1 175 ? -2.056 3.947 26.397 1.00 94.69 175 TYR A O 1
ATOM 1466 N N . PHE A 1 176 ? -2.784 1.991 25.563 1.00 94.94 176 PHE A N 1
ATOM 1467 C CA . PHE A 1 176 ? -3.980 1.904 26.401 1.00 94.94 176 PHE A CA 1
ATOM 1468 C C . PHE A 1 176 ? -3.668 1.635 27.873 1.00 94.94 176 PHE A C 1
ATOM 1470 O O . PHE A 1 176 ? -4.431 2.067 28.730 1.00 94.94 176 PHE A O 1
ATOM 1477 N N . GLU A 1 177 ? -2.564 0.959 28.192 1.00 96.06 177 GLU A N 1
ATOM 1478 C CA . GLU A 1 177 ? -2.116 0.802 29.579 1.00 96.06 177 GLU A CA 1
ATOM 1479 C C . GLU A 1 177 ? -1.730 2.156 30.198 1.00 96.06 177 GLU A C 1
ATOM 1481 O O . GLU A 1 177 ? -2.034 2.427 31.360 1.00 96.06 177 GLU A O 1
ATOM 1486 N N . ARG A 1 178 ? -1.118 3.040 29.400 1.00 95.44 178 ARG A N 1
ATOM 1487 C CA . ARG A 1 178 ? -0.717 4.394 29.821 1.00 95.44 178 ARG A CA 1
ATOM 1488 C C . ARG A 1 178 ? -1.852 5.417 29.737 1.00 95.44 178 ARG A C 1
ATOM 1490 O O . ARG A 1 178 ? -1.787 6.426 30.431 1.00 95.44 178 ARG A O 1
ATOM 1497 N N . ASN A 1 179 ? -2.868 5.156 28.912 1.00 93.94 179 ASN A N 1
ATOM 1498 C CA . ASN A 1 179 ? -4.023 6.032 28.673 1.00 93.94 179 ASN A CA 1
ATOM 1499 C C . ASN A 1 179 ? -5.342 5.231 28.772 1.00 93.94 179 ASN A C 1
ATOM 1501 O O . ASN A 1 179 ? -6.014 5.011 27.754 1.00 93.94 179 ASN A O 1
ATOM 1505 N N . PRO A 1 180 ? -5.716 4.723 29.966 1.00 92.44 180 PRO A N 1
ATOM 1506 C CA . PRO A 1 180 ? -6.849 3.805 30.110 1.00 92.44 180 PRO A CA 1
ATOM 1507 C C . PRO A 1 180 ? -8.191 4.402 29.679 1.00 92.44 180 PRO A C 1
ATOM 1509 O O . PRO A 1 180 ? -9.060 3.681 29.194 1.00 92.44 180 PRO A O 1
ATOM 1512 N N . GLU A 1 181 ? -8.366 5.717 29.823 1.00 89.25 181 GLU A N 1
ATOM 1513 C CA . GLU A 1 181 ? -9.562 6.458 29.408 1.00 89.25 181 GLU A CA 1
ATOM 1514 C C . GLU A 1 181 ? -9.755 6.504 27.887 1.00 89.25 181 GLU A C 1
ATOM 1516 O O . GLU A 1 181 ? -10.871 6.706 27.413 1.00 89.25 181 GLU A O 1
ATOM 1521 N N . SER A 1 182 ? -8.680 6.278 27.129 1.00 87.19 182 SER A N 1
ATOM 1522 C CA . SER A 1 182 ? -8.684 6.257 25.666 1.00 87.19 182 SER A CA 1
ATOM 1523 C C . SER A 1 182 ? -8.945 4.857 25.092 1.00 87.19 182 SER A C 1
ATOM 1525 O O . SER A 1 182 ? -9.058 4.703 23.874 1.00 87.19 182 SER A O 1
ATOM 1527 N N . ARG A 1 183 ? -9.039 3.819 25.938 1.00 89.81 183 ARG A N 1
ATOM 1528 C CA . ARG A 1 183 ? -9.235 2.431 25.502 1.00 89.81 183 ARG A CA 1
ATOM 1529 C C . ARG A 1 183 ? -10.695 2.169 25.105 1.00 89.81 183 ARG A C 1
ATOM 1531 O O . ARG A 1 183 ? -11.578 2.252 25.958 1.00 89.81 183 ARG A O 1
ATOM 1538 N N . PRO A 1 184 ? -10.976 1.739 23.861 1.00 88.44 184 PRO A N 1
ATOM 1539 C CA . PRO A 1 184 ? -12.314 1.291 23.487 1.00 88.44 184 PRO A CA 1
ATOM 1540 C C . PRO A 1 184 ? -12.743 0.052 24.283 1.00 88.44 184 PRO A C 1
ATOM 1542 O O . PRO A 1 184 ? -11.978 -0.904 24.426 1.00 88.44 184 PRO A O 1
ATOM 1545 N N . ASN A 1 185 ? -14.009 -0.003 24.704 1.00 85.75 185 ASN A N 1
ATOM 1546 C CA . ASN A 1 185 ? -14.562 -1.173 25.402 1.00 85.75 185 ASN A CA 1
ATOM 1547 C C . ASN A 1 185 ? -14.547 -2.469 24.571 1.00 85.75 185 ASN A C 1
ATOM 1549 O O . ASN A 1 185 ? -14.620 -3.566 25.129 1.00 85.75 185 ASN A O 1
ATOM 1553 N N . LYS A 1 186 ? -14.514 -2.365 23.236 1.00 88.62 186 LYS A N 1
ATOM 1554 C CA . LYS A 1 186 ? -14.535 -3.513 22.320 1.00 88.62 186 LYS A CA 1
ATOM 1555 C C . LYS A 1 186 ? -13.502 -3.333 21.219 1.00 88.62 186 LYS A C 1
ATOM 1557 O O . LYS A 1 186 ? -13.704 -2.551 20.291 1.00 88.62 186 LYS A O 1
ATOM 1562 N N . ILE A 1 187 ? -12.431 -4.112 21.313 1.00 91.12 187 ILE A N 1
ATOM 1563 C CA . ILE A 1 187 ? -11.369 -4.175 20.312 1.00 91.12 187 ILE A CA 1
ATOM 1564 C C . ILE A 1 187 ? -11.366 -5.574 19.703 1.00 91.12 187 ILE A C 1
ATOM 1566 O O . ILE A 1 187 ? -11.435 -6.577 20.416 1.00 91.12 187 ILE A O 1
ATOM 1570 N N . VAL A 1 188 ? -11.289 -5.635 18.380 1.00 91.69 188 VAL A N 1
ATOM 1571 C CA . VAL A 1 188 ? -11.084 -6.860 17.615 1.00 91.69 188 VAL A CA 1
ATOM 1572 C C . VAL A 1 188 ? -9.760 -6.723 16.886 1.00 91.69 188 VAL A C 1
ATOM 1574 O O . VAL A 1 188 ? -9.641 -5.947 15.938 1.00 91.69 188 VAL A O 1
ATOM 1577 N N . TYR A 1 189 ? -8.769 -7.488 17.327 1.00 94.12 189 TYR A N 1
ATOM 1578 C CA . TYR A 1 189 ? -7.536 -7.646 16.571 1.00 94.12 189 TYR A CA 1
ATOM 1579 C C . TYR A 1 189 ? -7.764 -8.639 15.429 1.00 94.12 189 TYR A C 1
ATOM 1581 O O . TYR A 1 189 ? -8.363 -9.697 15.644 1.00 94.12 189 TYR A O 1
ATOM 1589 N N . TYR A 1 190 ? -7.343 -8.279 14.218 1.00 91.81 190 TYR A N 1
ATOM 1590 C CA . TYR A 1 190 ? -7.473 -9.122 13.028 1.00 91.81 190 TYR A CA 1
ATOM 1591 C C . TYR A 1 190 ? -6.127 -9.313 12.327 1.00 91.81 190 TYR A C 1
ATOM 1593 O O . TYR A 1 190 ? -5.245 -8.461 12.405 1.00 91.81 190 TYR A O 1
ATOM 1601 N N . ASP A 1 191 ? -5.962 -10.440 11.639 1.00 89.62 191 ASP A N 1
ATOM 1602 C CA . ASP A 1 191 ? -4.742 -10.728 10.886 1.00 89.62 191 ASP A CA 1
ATOM 1603 C C . ASP A 1 191 ? -4.609 -9.789 9.676 1.00 89.62 191 ASP A C 1
ATOM 1605 O O . ASP A 1 191 ? -5.578 -9.571 8.954 1.00 89.62 191 ASP A O 1
ATOM 1609 N N . VAL A 1 192 ? -3.408 -9.257 9.433 1.00 82.31 192 VAL A N 1
ATOM 1610 C CA . VAL A 1 192 ? -3.130 -8.321 8.325 1.00 82.31 192 VAL A CA 1
ATOM 1611 C C . VAL A 1 192 ? -3.366 -8.907 6.933 1.00 82.31 192 VAL A C 1
ATOM 1613 O O . VAL A 1 192 ? -3.502 -8.148 5.980 1.00 82.31 192 VAL A O 1
ATOM 1616 N N . SER A 1 193 ? -3.427 -10.234 6.805 1.00 78.94 193 SER A N 1
ATOM 1617 C CA . SER A 1 193 ? -3.828 -10.914 5.568 1.00 78.94 193 SER A CA 1
ATOM 1618 C C . SER A 1 193 ? -5.305 -10.706 5.213 1.00 78.94 193 SER A C 1
ATOM 1620 O O . SER A 1 193 ? -5.700 -10.960 4.076 1.00 78.94 193 SER A O 1
ATOM 1622 N N . LEU A 1 194 ? -6.128 -10.238 6.157 1.00 76.44 194 LEU A N 1
ATOM 1623 C CA . LEU A 1 194 ? -7.527 -9.892 5.929 1.00 76.44 194 LEU A CA 1
ATOM 1624 C C . LEU A 1 194 ? -7.680 -8.392 5.688 1.00 76.44 194 LEU A C 1
ATOM 1626 O O . LEU A 1 194 ? -7.080 -7.567 6.377 1.00 76.44 194 LEU A O 1
ATOM 1630 N N . SER A 1 195 ? -8.576 -8.021 4.772 1.00 79.44 195 SER A N 1
ATOM 1631 C CA . SER A 1 195 ? -9.027 -6.633 4.702 1.00 79.44 195 SER A CA 1
ATOM 1632 C C . SER A 1 195 ? -9.882 -6.282 5.935 1.00 79.44 195 SER A C 1
ATOM 1634 O O . SER A 1 195 ? -10.522 -7.168 6.517 1.00 79.44 195 SER A O 1
ATOM 1636 N N . PRO A 1 196 ? -9.987 -4.995 6.323 1.00 77.94 196 PRO A N 1
ATOM 1637 C CA . PRO A 1 196 ? -10.905 -4.569 7.385 1.00 77.94 196 PRO A CA 1
ATOM 1638 C C . PRO A 1 196 ? -12.353 -5.034 7.151 1.00 77.94 196 PRO A C 1
ATOM 1640 O O . PRO A 1 196 ? -13.061 -5.400 8.090 1.00 77.94 196 PRO A O 1
ATOM 1643 N N . SER A 1 197 ? -12.781 -5.074 5.886 1.00 79.88 197 SER A N 1
ATOM 1644 C CA . SER A 1 197 ? -14.102 -5.556 5.474 1.00 79.88 197 SER A CA 1
ATOM 1645 C C . SER A 1 197 ? -14.268 -7.058 5.712 1.00 79.88 197 SER A C 1
ATOM 1647 O O . SER A 1 197 ? -15.305 -7.491 6.220 1.00 79.88 197 SER A O 1
ATOM 1649 N N . ASP A 1 198 ? -13.243 -7.858 5.405 1.00 80.19 198 ASP A N 1
ATOM 1650 C CA . ASP A 1 198 ? -13.255 -9.306 5.646 1.00 80.19 198 ASP A CA 1
ATOM 1651 C C . ASP A 1 198 ? -13.209 -9.627 7.138 1.00 80.19 198 ASP A C 1
ATOM 1653 O O . ASP A 1 198 ? -13.909 -10.535 7.601 1.00 80.19 198 ASP A O 1
ATOM 1657 N N . ALA A 1 199 ? -12.440 -8.853 7.907 1.00 87.12 199 ALA A N 1
ATOM 1658 C CA . ALA A 1 199 ? -12.393 -8.948 9.359 1.00 87.12 199 ALA A CA 1
ATOM 1659 C C . ALA A 1 199 ? -13.770 -8.659 9.976 1.00 87.12 199 ALA A C 1
ATOM 1661 O O . ALA A 1 199 ? -14.263 -9.450 10.788 1.00 87.12 199 ALA A O 1
ATOM 1662 N N . LEU A 1 200 ? -14.439 -7.587 9.536 1.00 84.62 200 LEU A N 1
ATOM 1663 C CA . LEU A 1 200 ? -15.801 -7.258 9.957 1.00 84.62 200 LEU A CA 1
ATOM 1664 C C . LEU A 1 200 ? -16.793 -8.361 9.570 1.00 84.62 200 LEU A C 1
ATOM 1666 O O . LEU A 1 200 ? -17.577 -8.800 10.412 1.00 84.62 200 LEU A O 1
ATOM 1670 N N . CYS A 1 201 ? -16.743 -8.849 8.328 1.00 81.25 201 CYS A N 1
ATOM 1671 C CA . CYS A 1 201 ? -17.626 -9.914 7.850 1.00 81.25 201 CYS A CA 1
ATOM 1672 C C . CYS A 1 201 ? -17.442 -11.207 8.661 1.00 81.25 201 CYS A C 1
ATOM 1674 O O . CYS A 1 201 ? -18.415 -11.845 9.075 1.00 81.25 201 CYS A O 1
ATOM 1676 N N . SER A 1 202 ? -16.191 -11.585 8.929 1.00 85.56 202 SER A N 1
ATOM 1677 C CA . SER A 1 202 ? -15.839 -12.766 9.722 1.00 85.56 202 SER A CA 1
ATOM 1678 C C . SER A 1 202 ? -16.318 -12.632 11.164 1.00 85.56 202 SER A C 1
ATOM 1680 O O . SER A 1 202 ? -16.911 -13.564 11.713 1.00 85.56 202 SER A O 1
ATOM 1682 N N . TRP A 1 203 ? -16.136 -11.451 11.758 1.00 88.25 203 TRP A N 1
ATOM 1683 C CA . TRP A 1 203 ? -16.655 -11.131 13.082 1.00 88.25 203 TRP A CA 1
ATOM 1684 C C . TRP A 1 203 ? -18.189 -11.223 13.114 1.00 88.25 203 TRP A C 1
ATOM 1686 O O . TRP A 1 203 ? -18.739 -11.957 13.932 1.00 88.25 203 TRP A O 1
ATOM 1696 N N . GLN A 1 204 ? -18.896 -10.594 12.171 1.00 84.44 204 GLN A N 1
ATOM 1697 C CA . GLN A 1 204 ? -20.361 -10.658 12.081 1.00 84.44 204 GLN A CA 1
ATOM 1698 C C . GLN A 1 204 ? -20.870 -12.100 11.966 1.00 84.44 204 GLN A C 1
ATOM 1700 O O . GLN A 1 204 ? -21.787 -12.489 12.691 1.00 84.44 204 GLN A O 1
ATOM 1705 N N . LYS A 1 205 ? -20.252 -12.917 11.102 1.00 85.19 205 LYS A N 1
ATOM 1706 C CA . LYS A 1 205 ? -20.583 -14.343 10.948 1.00 85.19 205 LYS A CA 1
ATOM 1707 C C . LYS A 1 205 ? -20.399 -15.112 12.251 1.00 85.19 205 LYS A C 1
ATOM 1709 O O . LYS A 1 205 ? -21.301 -15.847 12.650 1.00 85.19 205 LYS A O 1
ATOM 1714 N N . ARG A 1 206 ? -19.271 -14.906 12.938 1.00 85.94 206 ARG A N 1
ATOM 1715 C CA . ARG A 1 206 ? -18.963 -15.555 14.221 1.00 85.94 206 ARG A CA 1
ATOM 1716 C C . ARG A 1 206 ? -20.010 -15.256 15.296 1.00 85.94 206 ARG A C 1
ATOM 1718 O O . ARG A 1 206 ? -20.311 -16.134 16.097 1.00 85.94 206 ARG A O 1
ATOM 1725 N N . PHE A 1 207 ? -20.578 -14.051 15.297 1.00 83.44 207 PHE A N 1
ATOM 1726 C CA . PHE A 1 207 ? -21.609 -13.631 16.253 1.00 83.44 207 PHE A CA 1
ATOM 1727 C C . PHE A 1 207 ? -23.049 -13.805 15.737 1.00 83.44 207 PHE A C 1
ATOM 1729 O O . PHE A 1 207 ? -23.990 -13.335 16.374 1.00 83.44 207 PHE A O 1
ATOM 1736 N N . GLY A 1 208 ? -23.253 -14.484 14.601 1.00 80.56 208 GLY A N 1
ATOM 1737 C CA . GLY A 1 208 ? -24.590 -14.744 14.053 1.00 80.56 208 GLY A CA 1
ATOM 1738 C C . GLY A 1 208 ? -25.311 -13.500 13.517 1.00 80.56 208 GLY A C 1
ATOM 1739 O O . GLY A 1 208 ? -26.525 -13.528 13.315 1.00 80.56 208 GLY A O 1
ATOM 1740 N N . LEU A 1 209 ? -24.579 -12.415 13.249 1.00 76.31 209 LEU A N 1
ATOM 1741 C CA . LEU A 1 209 ? -25.081 -11.150 12.700 1.00 76.31 209 LEU A CA 1
ATOM 1742 C C . LEU A 1 209 ? -25.166 -11.194 11.165 1.00 76.31 209 LEU A C 1
ATOM 1744 O O . LEU A 1 209 ? -24.777 -10.262 10.472 1.00 76.31 209 LEU A O 1
ATOM 1748 N N . THR A 1 210 ? -25.649 -12.308 10.616 1.00 67.50 210 THR A N 1
ATOM 1749 C CA . THR A 1 210 ? -25.721 -12.558 9.164 1.00 67.50 210 THR A CA 1
ATOM 1750 C C . THR A 1 210 ? -27.081 -12.210 8.558 1.00 67.50 210 THR A C 1
ATOM 1752 O O . THR A 1 210 ? -27.277 -12.336 7.349 1.00 67.50 210 THR A O 1
ATOM 1755 N N . LYS A 1 211 ? -28.045 -11.784 9.383 1.00 56.00 211 LYS A N 1
ATOM 1756 C CA . LYS A 1 211 ? -29.395 -11.436 8.935 1.00 56.00 211 LYS A CA 1
ATOM 1757 C C . LYS A 1 211 ? -29.419 -10.030 8.346 1.00 56.00 211 LYS A C 1
ATOM 1759 O O . LYS A 1 211 ? -29.466 -9.044 9.075 1.00 56.00 211 LYS A O 1
ATOM 1764 N N . THR A 1 212 ? -29.504 -9.942 7.025 1.00 54.78 212 THR A N 1
ATOM 1765 C CA . THR A 1 212 ? -30.084 -8.772 6.367 1.00 54.78 212 THR A CA 1
ATOM 1766 C C . THR A 1 212 ? -31.588 -8.784 6.643 1.00 54.78 212 THR A C 1
ATOM 1768 O O . THR A 1 212 ? -32.306 -9.708 6.252 1.00 54.78 212 THR A O 1
ATOM 1771 N N . HIS A 1 213 ? -32.090 -7.801 7.392 1.00 48.69 213 HIS A N 1
ATOM 1772 C CA . HIS A 1 213 ? -33.531 -7.653 7.583 1.00 48.69 213 HIS A CA 1
ATOM 1773 C C . HIS A 1 213 ? -34.194 -7.433 6.212 1.00 48.69 213 HIS A C 1
ATOM 1775 O O . HIS A 1 213 ? -33.982 -6.411 5.573 1.00 48.69 213 HIS A O 1
ATOM 1781 N N . LYS A 1 214 ? -35.026 -8.383 5.763 1.00 48.31 214 LYS A N 1
ATOM 1782 C CA . LYS A 1 214 ? -35.905 -8.245 4.582 1.00 48.31 214 LYS A CA 1
ATOM 1783 C C . LYS A 1 214 ? -37.175 -7.439 4.896 1.00 48.31 214 LYS A C 1
ATOM 1785 O O . LYS A 1 214 ? -38.259 -7.784 4.437 1.00 48.31 214 LYS A O 1
ATOM 1790 N N . SER A 1 215 ? -37.075 -6.416 5.734 1.00 44.97 215 SER A N 1
ATOM 1791 C CA . SER A 1 215 ? -38.222 -5.591 6.112 1.00 44.97 215 SER A CA 1
ATOM 1792 C C . SER A 1 215 ? -37.956 -4.175 5.614 1.00 44.97 215 SER A C 1
ATOM 1794 O O . SER A 1 215 ? -37.097 -3.468 6.132 1.00 44.97 215 SER A O 1
ATOM 1796 N N . ALA A 1 216 ? -38.680 -3.788 4.561 1.00 50.69 216 ALA A N 1
ATOM 1797 C CA . ALA A 1 216 ? -38.672 -2.428 4.016 1.00 50.69 216 ALA A CA 1
ATOM 1798 C C . ALA A 1 216 ? -39.297 -1.400 4.983 1.00 50.69 216 ALA A C 1
ATOM 1800 O O . ALA A 1 216 ? -39.279 -0.199 4.717 1.00 50.69 216 ALA A O 1
ATOM 1801 N N . ASP A 1 217 ? -39.876 -1.875 6.088 1.00 49.44 217 ASP A N 1
ATOM 1802 C CA . ASP A 1 217 ? -40.626 -1.082 7.053 1.00 49.44 217 ASP A CA 1
ATOM 1803 C C . ASP A 1 217 ? -39.950 -0.948 8.426 1.00 49.44 217 ASP A C 1
ATOM 1805 O O . ASP A 1 217 ? -40.455 -0.179 9.234 1.00 49.44 217 ASP A O 1
ATOM 1809 N N . LEU A 1 218 ? -38.836 -1.640 8.720 1.00 48.66 218 LEU A N 1
ATOM 1810 C CA . LEU A 1 218 ? -38.114 -1.619 10.014 1.00 48.66 218 LEU A CA 1
ATOM 1811 C C . LEU A 1 218 ? -39.031 -1.596 11.264 1.00 48.66 218 LEU A C 1
ATOM 1813 O O . LEU A 1 218 ? -38.673 -1.038 12.303 1.00 48.66 218 LEU A O 1
ATOM 1817 N N . GLY A 1 219 ? -40.233 -2.179 11.174 1.00 44.91 219 GLY A N 1
ATOM 1818 C CA . GLY A 1 219 ? -41.239 -2.154 12.242 1.00 44.91 219 GLY A CA 1
ATOM 1819 C C . GLY A 1 219 ? -41.843 -0.775 12.559 1.00 44.91 219 GLY A C 1
ATOM 1820 O O . GLY A 1 219 ? -42.444 -0.609 13.620 1.00 44.91 219 GLY A O 1
ATOM 1821 N N . LYS A 1 220 ? -41.699 0.216 11.674 1.00 49.31 220 LYS A N 1
ATOM 1822 C CA . LYS A 1 220 ? -42.281 1.560 11.789 1.00 49.31 220 LYS A CA 1
ATOM 1823 C C . LYS A 1 220 ? -43.087 1.901 10.528 1.00 49.31 220 LYS A C 1
ATOM 1825 O O . LYS A 1 220 ? -42.574 2.560 9.629 1.00 49.31 220 LYS A O 1
ATOM 1830 N N . PRO A 1 221 ? -44.385 1.552 10.473 1.00 53.06 221 PRO A N 1
ATOM 1831 C CA . PRO A 1 221 ? -45.254 1.956 9.363 1.00 53.06 221 PRO A CA 1
ATOM 1832 C C . PRO A 1 221 ? -45.286 3.486 9.181 1.00 53.06 221 PRO A C 1
ATOM 1834 O O . PRO A 1 221 ? -45.484 3.988 8.081 1.00 53.06 221 PRO A O 1
ATOM 1837 N N . GLU A 1 222 ? -45.036 4.222 10.270 1.00 47.31 222 GLU A N 1
ATOM 1838 C CA . GLU A 1 222 ? -45.005 5.685 10.348 1.00 47.31 222 GLU A CA 1
ATOM 1839 C C . GLU A 1 222 ? -43.855 6.338 9.546 1.00 47.31 222 GLU A C 1
ATOM 1841 O O . GLU A 1 222 ? -43.920 7.535 9.281 1.00 47.31 222 GLU A O 1
ATOM 1846 N N . SER A 1 223 ? -42.798 5.599 9.165 1.00 48.53 223 SER A N 1
ATOM 1847 C CA . SER A 1 223 ? -41.671 6.137 8.372 1.00 48.53 223 SER A CA 1
ATOM 1848 C C . SER A 1 223 ? -41.871 6.049 6.854 1.00 48.53 223 SER A C 1
ATOM 1850 O O . SER A 1 223 ? -41.008 6.483 6.091 1.00 48.53 223 SER A O 1
ATOM 1852 N N . LEU A 1 224 ? -43.011 5.521 6.398 1.00 52.47 224 LEU A N 1
ATOM 1853 C CA . LEU A 1 224 ? -43.410 5.483 4.988 1.00 52.47 224 LEU A CA 1
ATOM 1854 C C . LEU A 1 224 ? -44.085 6.799 4.589 1.00 52.47 224 LEU A C 1
ATOM 1856 O O . LEU A 1 224 ? -45.249 6.845 4.201 1.00 52.47 224 LEU A O 1
ATOM 1860 N N . VAL A 1 225 ? -43.355 7.898 4.735 1.00 55.75 225 VAL A N 1
ATOM 1861 C CA . VAL A 1 225 ? -43.812 9.208 4.281 1.00 55.75 225 VAL A CA 1
ATOM 1862 C C . VAL A 1 225 ? -43.420 9.338 2.807 1.00 55.75 225 VAL A C 1
ATOM 1864 O O . VAL A 1 225 ? -42.235 9.290 2.473 1.00 55.75 225 VAL A O 1
ATOM 1867 N N . GLU A 1 226 ? -44.401 9.452 1.907 1.00 57.81 226 GLU A N 1
ATOM 1868 C CA . GLU A 1 226 ? -44.122 9.673 0.484 1.00 57.81 226 GLU A CA 1
ATOM 1869 C C . GLU A 1 226 ? -43.290 10.945 0.298 1.00 57.81 226 GLU A C 1
ATOM 1871 O O . GLU A 1 226 ? -43.535 11.974 0.933 1.00 57.81 226 GLU A O 1
ATOM 1876 N N . ARG A 1 227 ? -42.312 10.885 -0.610 1.00 52.91 227 ARG A N 1
ATOM 1877 C CA . ARG A 1 227 ? -41.338 11.963 -0.852 1.00 52.91 227 ARG A CA 1
ATOM 1878 C C . ARG A 1 227 ? -41.991 13.285 -1.281 1.00 52.91 227 ARG A C 1
ATOM 1880 O O . ARG A 1 227 ? -41.399 14.341 -1.104 1.00 52.91 227 ARG A O 1
ATOM 1887 N N . SER A 1 228 ? -43.195 13.215 -1.846 1.00 61.25 228 SER A N 1
ATOM 1888 C CA . SER A 1 228 ? -44.030 14.346 -2.273 1.00 61.25 228 SER A CA 1
ATOM 1889 C C . SER A 1 228 ? -44.983 14.863 -1.193 1.00 61.25 228 SER A C 1
ATOM 1891 O O . SER A 1 228 ? -45.712 15.823 -1.438 1.00 61.25 228 SER A O 1
ATOM 1893 N N . SER A 1 229 ? -45.024 14.237 -0.018 1.00 69.00 229 SER A N 1
ATOM 1894 C CA . SER A 1 229 ? -45.920 14.657 1.055 1.00 69.00 229 SER A CA 1
ATOM 1895 C C . SER A 1 229 ? -45.485 15.984 1.684 1.00 69.00 229 SER A C 1
ATOM 1897 O O . SER A 1 229 ? -44.310 16.364 1.678 1.00 69.00 229 SER A O 1
ATOM 1899 N N . VAL A 1 230 ? -46.456 16.683 2.270 1.00 69.81 230 VAL A N 1
ATOM 1900 C CA . VAL A 1 230 ? -46.229 17.923 3.026 1.00 69.81 230 VAL A CA 1
ATOM 1901 C C . VAL A 1 230 ? -45.253 17.681 4.183 1.00 69.81 230 VAL A C 1
ATOM 1903 O O . VAL A 1 230 ? -44.300 18.438 4.336 1.00 69.81 230 VAL A O 1
ATOM 1906 N N . ASP A 1 231 ? -45.404 16.560 4.896 1.00 62.47 231 ASP A N 1
ATOM 1907 C CA . ASP A 1 231 ? -44.536 16.167 6.013 1.00 62.47 231 ASP A CA 1
ATOM 1908 C C . ASP A 1 231 ? -43.053 16.017 5.588 1.00 62.47 231 ASP A C 1
ATOM 1910 O O . ASP A 1 231 ? -42.151 16.453 6.306 1.00 62.47 231 ASP A O 1
ATOM 1914 N N . ALA A 1 232 ? -42.773 15.446 4.406 1.00 60.59 232 ALA A N 1
ATOM 1915 C CA . ALA A 1 232 ? -41.403 15.322 3.886 1.00 60.59 232 ALA A CA 1
ATOM 1916 C C . ALA A 1 232 ? -40.794 16.686 3.508 1.00 60.59 232 ALA A C 1
ATOM 1918 O O . ALA A 1 232 ? -39.606 16.934 3.740 1.00 60.59 232 ALA A O 1
ATOM 1919 N N . ASN A 1 233 ? -41.610 17.586 2.954 1.00 66.81 233 ASN A N 1
ATOM 1920 C CA . ASN A 1 233 ? -41.183 18.936 2.591 1.00 66.81 233 ASN A CA 1
ATOM 1921 C C . ASN A 1 233 ? -40.884 19.800 3.824 1.00 66.81 233 ASN A C 1
ATOM 1923 O O . ASN A 1 233 ? -39.887 20.526 3.827 1.00 66.81 233 ASN A O 1
ATOM 1927 N N . GLU A 1 234 ? -41.700 19.685 4.873 1.00 68.75 234 GLU A N 1
ATOM 1928 C CA . GLU A 1 234 ? -41.490 20.365 6.155 1.00 68.75 234 GLU A CA 1
ATOM 1929 C C . GLU A 1 234 ? -40.210 19.880 6.849 1.00 68.75 234 GLU A C 1
ATOM 1931 O O . GLU A 1 234 ? -39.386 20.702 7.255 1.00 68.75 234 GLU A O 1
ATOM 1936 N N . GLY A 1 235 ? -39.972 18.563 6.895 1.00 62.16 235 GLY A N 1
ATOM 1937 C CA . GLY A 1 235 ? -38.724 18.001 7.429 1.00 62.16 235 GLY A CA 1
ATOM 1938 C C . GLY A 1 235 ? -37.484 18.471 6.659 1.00 62.16 235 GLY A C 1
ATOM 1939 O O . GLY A 1 235 ? -36.480 18.864 7.254 1.00 62.16 235 GLY A O 1
ATOM 1940 N N . GLY A 1 236 ? -37.563 18.517 5.325 1.00 62.53 236 GLY A N 1
ATOM 1941 C CA . GLY A 1 236 ? -36.483 19.044 4.488 1.00 62.53 236 GLY A CA 1
ATOM 1942 C C . GLY A 1 236 ? -36.235 20.547 4.672 1.00 62.53 236 GLY A C 1
ATOM 1943 O O . GLY A 1 236 ? -35.092 20.997 4.577 1.00 62.53 236 GLY A O 1
ATOM 1944 N N . ALA A 1 237 ? -37.279 21.338 4.933 1.00 69.25 237 ALA A N 1
ATOM 1945 C CA . ALA A 1 237 ? -37.149 22.767 5.214 1.00 69.25 237 ALA A CA 1
ATOM 1946 C C . ALA A 1 237 ? -36.475 23.020 6.570 1.00 69.25 237 ALA A C 1
ATOM 1948 O O . ALA A 1 237 ? -35.535 23.812 6.630 1.00 69.25 237 ALA A O 1
ATOM 1949 N N . ALA A 1 238 ? -36.886 22.288 7.610 1.00 61.50 238 ALA A N 1
ATOM 1950 C CA . ALA A 1 238 ? -36.272 22.353 8.934 1.00 61.50 238 ALA A CA 1
ATOM 1951 C C . ALA A 1 238 ? -34.781 21.970 8.897 1.00 61.50 238 ALA A C 1
ATOM 1953 O O . ALA A 1 238 ? -33.950 22.664 9.478 1.00 61.50 238 ALA A O 1
ATOM 1954 N N . PHE A 1 239 ? -34.420 20.924 8.144 1.00 59.41 239 PHE A N 1
ATOM 1955 C CA . PHE A 1 239 ? -33.020 20.530 7.959 1.00 59.41 239 PHE A CA 1
ATOM 1956 C C . PHE A 1 239 ? -32.185 21.624 7.280 1.00 59.41 239 PHE A C 1
ATOM 1958 O O . PHE A 1 239 ? -31.104 21.964 7.752 1.00 59.41 239 PHE A O 1
ATOM 1965 N N . ARG A 1 240 ? -32.688 22.220 6.191 1.00 68.50 240 ARG A N 1
ATOM 1966 C CA . ARG A 1 240 ? -31.978 23.310 5.497 1.00 68.50 240 ARG A CA 1
ATOM 1967 C C . ARG A 1 240 ? -31.767 24.530 6.385 1.00 68.50 240 ARG A C 1
ATOM 1969 O O . ARG A 1 240 ? -30.750 25.200 6.240 1.00 68.50 240 ARG A O 1
ATOM 1976 N N . GLN A 1 241 ? -32.724 24.830 7.258 1.00 67.38 241 GLN A N 1
ATOM 1977 C CA . GLN A 1 241 ? -32.592 25.920 8.213 1.00 67.38 241 GLN A CA 1
ATOM 1978 C C . GLN A 1 241 ? -31.489 25.627 9.239 1.00 67.38 241 GLN A C 1
ATOM 1980 O O . GLN A 1 241 ? -30.598 26.453 9.396 1.00 67.38 241 GLN A O 1
ATOM 1985 N N . LEU A 1 242 ? -31.471 24.427 9.824 1.00 56.59 242 LEU A N 1
ATOM 1986 C CA . LEU A 1 242 ? -30.419 24.003 10.754 1.00 56.59 242 LEU A CA 1
ATOM 1987 C C . LEU A 1 242 ? -29.020 24.056 10.120 1.00 56.59 242 LEU A C 1
ATOM 1989 O O . LEU A 1 242 ? -28.082 24.564 10.723 1.00 56.59 242 LEU A O 1
ATOM 1993 N N . VAL A 1 243 ? -28.875 23.561 8.885 1.00 61.72 243 VAL A N 1
ATOM 1994 C CA . VAL A 1 243 ? -27.589 23.593 8.168 1.00 61.72 243 VAL A CA 1
ATOM 1995 C C . VAL A 1 243 ? -27.108 25.027 7.945 1.00 61.72 243 VAL A C 1
ATOM 1997 O O . VAL A 1 243 ? -25.913 25.279 8.053 1.00 61.72 243 VAL A O 1
ATOM 2000 N N . ARG A 1 244 ? -28.016 25.969 7.654 1.00 69.12 244 ARG A N 1
ATOM 2001 C CA . ARG A 1 244 ? -27.654 27.390 7.540 1.00 69.12 244 ARG A CA 1
ATOM 2002 C C . ARG A 1 244 ? -27.205 27.966 8.874 1.00 69.12 244 ARG A C 1
ATOM 2004 O O . ARG A 1 244 ? -26.169 28.604 8.905 1.00 69.12 244 ARG A O 1
ATOM 2011 N N . GLU A 1 245 ? -27.934 27.695 9.952 1.00 70.69 245 GLU A N 1
ATOM 2012 C CA . GLU A 1 245 ? -27.586 28.190 11.291 1.00 70.69 245 GLU A CA 1
ATOM 2013 C C . GLU A 1 245 ? -26.189 27.706 11.727 1.00 70.69 245 GLU A C 1
ATOM 2015 O O . GLU A 1 245 ? -25.377 28.512 12.169 1.00 70.69 245 GLU A O 1
ATOM 2020 N N . ILE A 1 246 ? -25.862 26.426 11.500 1.00 60.16 246 ILE A N 1
ATOM 2021 C CA . ILE A 1 246 ? -24.527 25.861 11.782 1.00 60.16 246 ILE A CA 1
ATOM 2022 C C . ILE A 1 246 ? -23.455 26.468 10.865 1.00 60.16 246 ILE A C 1
ATOM 2024 O O . ILE A 1 246 ? -22.343 26.759 11.306 1.00 60.16 246 ILE A O 1
ATOM 2028 N N . ALA A 1 247 ? -23.763 26.641 9.577 1.00 60.16 247 ALA A N 1
ATOM 2029 C CA . ALA A 1 247 ? -22.824 27.239 8.635 1.00 60.16 247 ALA A CA 1
ATOM 2030 C C . ALA A 1 247 ? -22.502 28.694 9.010 1.00 60.16 247 ALA A C 1
ATOM 2032 O O . ALA A 1 247 ? -21.337 29.084 8.982 1.00 60.16 247 ALA A O 1
ATOM 2033 N N . ASP A 1 248 ? -23.510 29.465 9.413 1.00 71.75 248 ASP A N 1
ATOM 2034 C CA . ASP A 1 248 ? -23.344 30.844 9.860 1.00 71.75 248 ASP A CA 1
ATOM 2035 C C . ASP A 1 248 ? -22.555 30.907 11.182 1.00 71.75 248 ASP A C 1
ATOM 2037 O O . ASP A 1 248 ? -21.670 31.743 11.327 1.00 71.75 248 ASP A O 1
ATOM 2041 N N . GLU A 1 249 ? -22.793 29.991 12.127 1.00 65.50 249 GLU A N 1
ATOM 2042 C CA . GLU A 1 249 ? -22.061 29.939 13.403 1.00 65.50 249 GLU A CA 1
ATOM 2043 C C . GLU A 1 249 ? -20.560 29.648 13.229 1.00 65.50 249 GLU A C 1
ATOM 2045 O O . GLU A 1 249 ? -19.725 30.229 13.923 1.00 65.50 249 GLU A O 1
ATOM 2050 N N . HIS A 1 250 ? -20.205 28.756 12.303 1.00 59.41 250 HIS A N 1
ATOM 2051 C CA . HIS A 1 250 ? -18.829 28.270 12.163 1.00 59.41 250 HIS A CA 1
ATOM 2052 C C . HIS A 1 250 ? -18.037 28.906 11.017 1.00 59.41 250 HIS A C 1
ATOM 2054 O O . HIS A 1 250 ? -16.807 28.824 11.022 1.00 59.41 250 HIS A O 1
ATOM 2060 N N . PHE A 1 251 ? -18.708 29.514 10.037 1.00 56.53 251 PHE A N 1
ATOM 2061 C CA . PHE A 1 251 ? -18.071 29.987 8.805 1.00 56.53 251 PHE A CA 1
ATOM 2062 C C . PHE A 1 251 ? -18.490 31.398 8.373 1.00 56.53 251 PHE A C 1
ATOM 2064 O O . PHE A 1 251 ? -17.982 31.869 7.354 1.00 56.53 251 PHE A O 1
ATOM 2071 N N . ALA A 1 252 ? -19.362 32.098 9.109 1.00 52.81 252 ALA A N 1
ATOM 2072 C CA . ALA A 1 252 ? -19.599 33.515 8.841 1.00 52.81 252 ALA A CA 1
ATOM 2073 C C . ALA A 1 252 ? -18.408 34.352 9.335 1.00 52.81 252 ALA A C 1
ATOM 2075 O O . ALA A 1 252 ? -18.271 34.652 10.521 1.00 52.81 252 ALA A O 1
ATOM 2076 N N . SER A 1 253 ? -17.538 34.714 8.395 1.00 50.44 253 SER A N 1
ATOM 2077 C CA . SER A 1 253 ? -16.533 35.778 8.512 1.00 50.44 253 SER A CA 1
ATOM 2078 C C . SER A 1 253 ? -17.017 37.052 7.834 1.00 50.44 253 SER A C 1
ATOM 2080 O O . SER A 1 253 ? -17.445 36.924 6.662 1.00 50.44 253 SER A O 1
#

pLDDT: mean 75.26, std 17.93, range [33.69, 96.88]

Sequence (253 aa):
NKYKYSGQLNSSGGGYWNDQWVWQKEMQGMDLNAGIVFLPENARVSQESGSRYFLTEDKKPVFNQVLRDTLHSLFLNENFRNKFIKYYNDFQNLGWSDDYLKPHKIDEFLAFMNENGVHADNLDLFIILSNKVEFVDWSTESEIDTFIVNLMRDAGLYFETVSNTVSSREFWEDYFERNPESRPNKIVYYDVSLSPSDALCSWQKRFGLTKTHKSADLGKPESLVERSSVDANEGGAAFRQLVREIADEHFAS